Protein 1EYL (pdb70)

Sequence (179 aa):
EFDDDLVDAEGNLVENGGTYYLLPHIWAHGGGIETAKTGNEPCPLTVVRSPNEVSKGEPIRISSQFLSLFIPRGSLVALGFANPPSCAASPWWTVVDSPQGPAVKLSQQKLPEKDILVFKFEKVSHSNIHVYKLLYCQHDEEDVKCDQYIGIHRDRNGNRRLVVTEENPLELVLLKAKS

Structure (mmCIF, N/CA/C/O backbone):
data_1EYL
#
_entry.id   1EYL
#
_cell.length_a   60.760
_cell.length_b   60.760
_cell.length_c   208.440
_cell.angle_alpha   90.00
_cell.angle_beta   90.00
_cell.angle_gamma   120.00
#
_symmetry.space_group_name_H-M   'P 61 2 2'
#
loop_
_entity.id
_entity.type
_entity.pdbx_description
1 polymer 'CHYMOTRYPSIN INHIBITOR'
2 non-polymer 'SULFATE ION'
3 water water
#
loop_
_atom_site.group_PDB
_atom_site.id
_atom_site.type_symbol
_atom_site.label_atom_id
_atom_site.label_alt_id
_atom_site.label_comp_id
_atom_site.label_asym_id
_atom_site.label_entity_id
_atom_site.label_seq_id
_atom_site.pdbx_PDB_ins_code
_atom_site.Cartn_x
_atom_site.Cartn_y
_atom_site.Cartn_z
_atom_site.occupancy
_atom_site.B_iso_or_equiv
_atom_site.auth_seq_id
_atom_site.auth_comp_id
_atom_site.auth_asym_id
_atom_site.auth_atom_id
_atom_site.pdbx_PDB_model_num
ATOM 1 N N . GLU A 1 2 ? 31.256 -50.716 19.116 1.00 76.11 2 GLU A N 1
ATOM 2 C CA . GLU A 1 2 ? 30.646 -49.365 19.289 1.00 75.55 2 GLU A CA 1
ATOM 3 C C . GLU A 1 2 ? 29.143 -49.479 19.516 1.00 73.54 2 GLU A C 1
ATOM 4 O O . GLU A 1 2 ? 28.626 -50.519 19.922 1.00 76.08 2 GLU A O 1
ATOM 6 N N . PHE A 1 3 ? 28.436 -48.392 19.263 1.00 67.98 3 PHE A N 1
ATOM 7 C CA . PHE A 1 3 ? 26.975 -48.329 19.360 1.00 59.61 3 PHE A CA 1
ATOM 8 C C . PHE A 1 3 ? 26.492 -47.724 18.041 1.00 53.55 3 PHE A C 1
ATOM 9 O O . PHE A 1 3 ? 26.903 -46.610 17.710 1.00 52.06 3 PHE A O 1
ATOM 17 N N . ASP A 1 4 ? 25.683 -48.482 17.300 1.00 48.47 4 ASP A N 1
ATOM 18 C CA . ASP A 1 4 ? 25.298 -48.081 15.952 1.00 43.80 4 ASP A CA 1
ATOM 19 C C . ASP A 1 4 ? 24.604 -46.727 15.916 1.00 40.20 4 ASP A C 1
ATOM 20 O O . ASP A 1 4 ? 24.832 -45.972 14.973 1.00 35.56 4 ASP A O 1
ATOM 25 N N . ASP A 1 5 ? 23.758 -46.477 16.907 1.00 32.34 5 ASP A N 1
ATOM 26 C CA . ASP A 1 5 ? 23.021 -45.217 16.982 1.00 31.46 5 ASP A CA 1
ATOM 27 C C . ASP A 1 5 ? 22.365 -44.935 15.616 1.00 25.68 5 ASP A C 1
ATOM 28 O O . ASP A 1 5 ? 22.669 -43.926 14.988 1.00 21.89 5 ASP A O 1
ATOM 33 N N . ASP A 1 6 ? 21.456 -45.821 15.240 1.00 20.12 6 ASP A N 1
ATOM 34 C CA . ASP A 1 6 ? 20.839 -45.786 13.922 1.00 19.80 6 ASP A CA 1
ATOM 35 C C . ASP A 1 6 ? 19.985 -44.562 13.645 1.00 22.60 6 ASP A C 1
ATOM 36 O O . ASP A 1 6 ? 19.417 -43.919 14.537 1.00 19.69 6 ASP A O 1
ATOM 41 N N . LEU A 1 7 ? 19.892 -44.238 12.328 1.00 16.79 7 LEU A N 1
ATOM 42 C CA . LEU A 1 7 ? 19.037 -43.133 11.905 1.00 17.27 7 LEU A CA 1
ATOM 43 C C . LEU A 1 7 ? 17.598 -43.432 12.256 1.00 16.89 7 LEU A C 1
ATOM 44 O O . LEU A 1 7 ? 17.133 -44.570 12.138 1.00 19.61 7 LEU A O 1
ATOM 49 N N . VAL A 1 8 ? 16.861 -42.407 12.693 1.00 16.37 8 VAL A N 1
ATOM 50 C CA . VAL A 1 8 ? 15.480 -42.574 13.094 1.00 16.74 8 VAL A CA 1
ATOM 51 C C . VAL A 1 8 ? 14.547 -41.699 12.231 1.00 16.88 8 VAL A C 1
ATOM 52 O O . VAL A 1 8 ? 14.888 -40.542 11.959 1.00 19.65 8 VAL A O 1
ATOM 56 N N . ASP A 1 9 ? 13.427 -42.267 11.854 1.00 16.85 9 ASP A N 1
ATOM 57 C CA . ASP A 1 9 ? 12.527 -41.508 10.941 1.00 20.51 9 ASP A CA 1
ATOM 58 C C . ASP A 1 9 ? 11.642 -40.541 11.703 1.00 26.67 9 ASP A C 1
ATOM 59 O O . ASP A 1 9 ? 11.706 -40.474 12.935 1.00 21.36 9 ASP A O 1
ATOM 64 N N . ALA A 1 10 ? 10.817 -39.781 10.984 1.00 23.44 10 ALA A N 1
ATOM 65 C CA . ALA A 1 10 ? 9.970 -38.760 11.558 1.00 24.43 10 ALA A CA 1
ATOM 66 C C . ALA A 1 10 ? 8.954 -39.277 12.564 1.00 25.34 10 ALA A C 1
ATOM 67 O O . ALA A 1 10 ? 8.413 -38.484 13.355 1.00 28.37 10 ALA A O 1
ATOM 69 N N . GLU A 1 11 ? 8.567 -40.524 12.469 1.00 20.87 11 GLU A N 1
ATOM 70 C CA . GLU A 1 11 ? 7.617 -41.150 13.345 1.00 27.67 11 GLU A CA 1
ATOM 71 C C . GLU A 1 11 ? 8.216 -41.954 14.477 1.00 30.99 11 GLU A C 1
ATOM 72 O O . GLU A 1 11 ? 7.456 -42.653 15.167 1.00 29.40 11 GLU A O 1
ATOM 78 N N . GLY A 1 12 ? 9.517 -41.880 14.664 1.00 27.95 12 GLY A N 1
ATOM 79 C CA . GLY A 1 12 ? 10.199 -42.536 15.777 1.00 26.82 12 GLY A CA 1
ATOM 80 C C . GLY A 1 12 ? 10.677 -43.933 15.478 1.00 27.88 12 GLY A C 1
ATOM 81 O O . GLY A 1 12 ? 11.206 -44.621 16.357 1.00 24.28 12 GLY A O 1
ATOM 82 N N . ASN A 1 13 ? 10.580 -44.390 14.218 1.00 24.71 13 ASN A N 1
ATOM 83 C CA . ASN A 1 13 ? 10.978 -45.743 13.874 1.00 19.43 13 ASN A CA 1
ATOM 84 C C . ASN A 1 13 ? 12.337 -45.766 13.170 1.00 22.62 13 ASN A C 1
ATOM 85 O O . ASN A 1 13 ? 12.614 -44.821 12.441 1.00 19.66 13 ASN A O 1
ATOM 90 N N . LEU A 1 14 ? 13.171 -46.792 13.397 1.00 21.51 14 LEU A N 1
ATOM 91 C CA . LEU A 1 14 ? 14.467 -46.754 12.707 1.00 20.69 14 LEU A CA 1
ATOM 92 C C . LEU A 1 14 ? 14.266 -46.692 11.185 1.00 18.06 14 LEU A C 1
ATOM 93 O O . LEU A 1 14 ? 13.389 -47.343 10.627 1.00 19.14 14 LEU A O 1
ATOM 98 N N . VAL A 1 15 ? 15.115 -45.887 10.552 1.00 18.09 15 VAL A N 1
ATOM 99 C CA . VAL A 1 15 ? 15.149 -45.863 9.086 1.00 17.80 15 VAL A CA 1
ATOM 100 C C . VAL A 1 15 ? 15.588 -47.191 8.517 1.00 17.92 15 VAL A C 1
ATOM 101 O O . VAL A 1 15 ? 16.642 -47.734 8.883 1.00 17.27 15 VAL A O 1
ATOM 105 N N . GLU A 1 16 ? 14.837 -47.704 7.554 1.00 18.07 16 GLU A N 1
ATOM 106 C CA . GLU A 1 16 ? 15.207 -48.960 6.915 1.00 20.47 16 GLU A CA 1
ATOM 107 C C . GLU A 1 16 ? 16.236 -48.735 5.803 1.00 20.08 16 GLU A C 1
ATOM 108 O O . GLU A 1 16 ? 16.032 -47.919 4.906 1.00 19.94 16 GLU A O 1
ATOM 114 N N . ASN A 1 17 ? 17.299 -49.509 5.841 1.00 21.53 17 ASN A N 1
ATOM 115 C CA . ASN A 1 17 ? 18.351 -49.438 4.812 1.00 21.02 17 ASN A CA 1
ATOM 116 C C . ASN A 1 17 ? 17.817 -49.867 3.459 1.00 22.97 17 ASN A C 1
ATOM 117 O O . ASN A 1 17 ? 17.188 -50.916 3.308 1.00 21.64 17 ASN A O 1
ATOM 122 N N . GLY A 1 18 ? 17.904 -48.959 2.479 1.00 17.46 18 GLY A N 1
ATOM 123 C CA . GLY A 1 18 ? 17.334 -49.216 1.153 1.00 21.12 18 GLY A CA 1
ATOM 124 C C . GLY A 1 18 ? 15.862 -48.816 1.099 1.00 22.67 18 GLY A C 1
ATOM 125 O O . GLY A 1 18 ? 15.244 -48.943 0.042 1.00 25.43 18 GLY A O 1
ATOM 126 N N . GLY A 1 19 ? 15.297 -48.314 2.205 1.00 20.20 19 GLY A N 1
ATOM 127 C CA . GLY A 1 19 ? 13.893 -47.916 2.201 1.00 20.01 19 GLY A CA 1
ATOM 128 C C . GLY A 1 19 ? 13.701 -46.557 1.540 1.00 19.75 19 GLY A C 1
ATOM 129 O O . GLY A 1 19 ? 14.672 -45.802 1.379 1.00 21.90 19 GLY A O 1
ATOM 130 N N . THR A 1 20 ? 12.451 -46.196 1.255 1.00 19.96 20 THR A N 1
ATOM 131 C CA . THR A 1 20 ? 12.125 -44.911 0.642 1.00 20.75 20 THR A CA 1
ATOM 132 C C . THR A 1 20 ? 11.437 -43.930 1.565 1.00 21.79 20 THR A C 1
ATOM 133 O O . THR A 1 20 ? 10.579 -44.258 2.390 1.00 20.59 20 THR A O 1
ATOM 137 N N . TYR A 1 21 ? 12.001 -42.728 1.638 1.00 16.42 21 TYR A N 1
ATOM 138 C CA . TYR A 1 21 ? 11.574 -41.704 2.586 1.00 20.64 21 TYR A CA 1
ATOM 139 C C . TYR A 1 21 ? 11.391 -40.382 1.845 1.00 20.00 21 TYR A C 1
ATOM 140 O O . TYR A 1 21 ? 12.040 -40.133 0.839 1.00 19.19 21 TYR A O 1
ATOM 149 N N . TYR A 1 22 ? 10.543 -39.520 2.375 1.00 19.49 22 TYR A N 1
ATOM 150 C CA . TYR A 1 22 ? 10.476 -38.135 1.909 1.00 17.43 22 TYR A CA 1
ATOM 151 C C . TYR A 1 22 ? 11.436 -37.335 2.783 1.00 19.25 22 TYR A C 1
ATOM 152 O O . TYR A 1 22 ? 11.470 -37.558 4.012 1.00 18.48 22 TYR A O 1
ATOM 161 N N . LEU A 1 23 ? 12.250 -36.492 2.177 1.00 15.73 23 LEU A N 1
ATOM 162 C CA . LEU A 1 23 ? 13.218 -35.678 2.880 1.00 19.56 23 LEU A CA 1
ATOM 163 C C . LEU A 1 23 ? 12.631 -34.276 3.082 1.00 19.99 23 LEU A C 1
ATOM 164 O O . LEU A 1 23 ? 12.653 -33.426 2.208 1.00 18.59 23 LEU A O 1
ATOM 169 N N . LEU A 1 24 ? 12.000 -34.104 4.254 1.00 18.83 24 LEU A N 1
ATOM 170 C CA . LEU A 1 24 ? 11.274 -32.866 4.540 1.00 20.71 24 LEU A CA 1
ATOM 171 C C . LEU A 1 24 ? 12.039 -31.946 5.465 1.00 19.37 24 LEU A C 1
ATOM 172 O O . LEU A 1 24 ? 12.866 -32.371 6.261 1.00 18.00 24 LEU A O 1
ATOM 177 N N . PRO A 1 25 ? 11.883 -30.625 5.322 1.00 22.46 25 PRO A N 1
ATOM 178 C CA . PRO A 1 25 ? 12.507 -29.704 6.229 1.00 21.11 25 PRO A CA 1
ATOM 179 C C . PRO A 1 25 ? 12.002 -29.883 7.676 1.00 19.63 25 PRO A C 1
ATOM 180 O O . PRO A 1 25 ? 10.844 -30.233 7.910 1.00 20.51 25 PRO A O 1
ATOM 184 N N . HIS A 1 26 ? 12.905 -29.691 8.620 1.00 20.57 26 HIS A N 1
ATOM 185 C CA . HIS A 1 26 ? 12.462 -29.672 10.038 1.00 22.13 26 HIS A CA 1
ATOM 186 C C . HIS A 1 26 ? 11.400 -28.574 10.242 1.00 22.37 26 HIS A C 1
ATOM 187 O O . HIS A 1 26 ? 10.305 -28.790 10.732 1.00 22.05 26 HIS A O 1
ATOM 194 N N . ILE A 1 27 ? 11.717 -27.374 9.761 1.00 20.92 27 ILE A N 1
ATOM 195 C CA . ILE A 1 27 ? 10.788 -26.244 9.884 1.00 22.93 27 ILE A CA 1
ATOM 196 C C . ILE A 1 27 ? 9.740 -26.290 8.787 1.00 23.79 27 ILE A C 1
ATOM 197 O O . ILE A 1 27 ? 10.060 -26.181 7.612 1.00 23.06 27 ILE A O 1
ATOM 202 N N . TRP A 1 28 ? 8.476 -26.370 9.158 1.00 21.30 28 TRP A N 1
ATOM 203 C CA . TRP A 1 28 ? 7.379 -26.535 8.225 1.00 25.94 28 TRP A CA 1
ATOM 204 C C . TRP A 1 28 ? 7.353 -25.444 7.171 1.00 27.20 28 TRP A C 1
ATOM 205 O O . TRP A 1 28 ? 7.118 -25.734 5.989 1.00 28.16 28 TR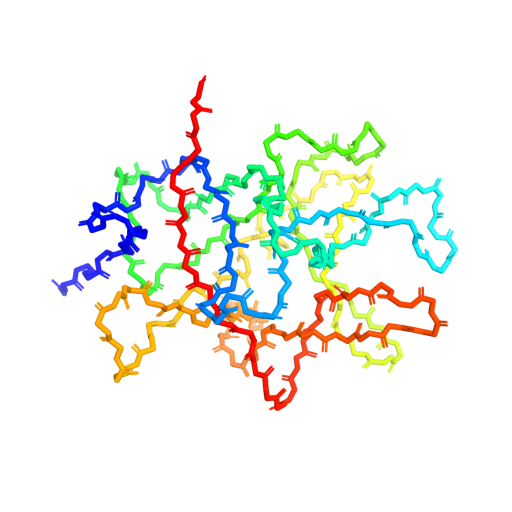P A O 1
ATOM 216 N N . ALA A 1 29 ? 7.670 -24.218 7.561 1.00 25.61 29 ALA A N 1
ATOM 217 C CA . ALA A 1 29 ? 7.591 -23.079 6.650 1.00 29.22 29 ALA A CA 1
ATOM 218 C C . ALA A 1 29 ? 8.686 -23.029 5.609 1.00 32.71 29 ALA A C 1
ATOM 219 O O . ALA A 1 29 ? 8.644 -22.164 4.722 1.00 26.75 29 ALA A O 1
ATOM 221 N N . HIS A 1 30 ? 9.712 -23.888 5.726 1.00 27.17 30 HIS A N 1
ATOM 222 C CA . HIS A 1 30 ? 10.828 -23.766 4.794 1.00 31.54 30 HIS A CA 1
ATOM 223 C C . HIS A 1 30 ? 10.711 -24.518 3.483 1.00 29.58 30 HIS A C 1
ATOM 224 O O . HIS A 1 30 ? 11.696 -24.588 2.735 1.00 41.11 30 HIS A O 1
ATOM 231 N N . GLY A 1 31 ? 9.556 -24.973 3.101 1.00 29.94 31 GLY A N 1
ATOM 232 C CA . GLY A 1 31 ? 9.348 -25.563 1.778 1.00 32.00 31 GLY A CA 1
ATOM 233 C C . GLY A 1 31 ? 8.902 -27.010 1.927 1.00 28.22 31 GLY A C 1
ATOM 234 O O . GLY A 1 31 ? 8.403 -27.382 2.995 1.00 27.11 31 GLY A O 1
ATOM 235 N N . GLY A 1 32 ? 9.063 -27.759 0.828 1.00 21.51 32 GLY A N 1
ATOM 236 C CA . GLY A 1 32 ? 8.546 -29.141 0.890 1.00 20.00 32 GLY A CA 1
ATOM 237 C C . GLY A 1 32 ? 9.719 -30.120 0.682 1.00 15.05 32 GLY A C 1
ATOM 238 O O . GLY A 1 32 ? 10.862 -29.832 1.039 1.00 18.51 32 GLY A O 1
ATOM 239 N N . GLY A 1 33 ? 9.350 -31.264 0.123 1.00 17.45 33 GLY A N 1
ATOM 240 C CA . GLY A 1 33 ? 10.312 -32.320 -0.117 1.00 18.87 33 GLY A CA 1
ATOM 241 C C . GLY A 1 33 ? 11.194 -32.057 -1.323 1.00 23.76 33 GLY A C 1
ATOM 242 O O . GLY A 1 33 ? 11.258 -30.947 -1.847 1.00 24.92 33 GLY A O 1
ATOM 243 N N . ILE A 1 34 ? 11.997 -33.072 -1.654 1.00 19.10 34 ILE A N 1
ATOM 244 C CA . ILE A 1 34 ? 13.026 -32.954 -2.686 1.00 21.41 34 ILE A CA 1
ATOM 245 C C . ILE A 1 34 ? 12.473 -33.356 -4.047 1.00 22.57 34 ILE A C 1
ATOM 246 O O . ILE A 1 34 ? 11.681 -34.289 -4.207 1.00 26.27 34 ILE A O 1
ATOM 251 N N . GLU A 1 35 ? 12.931 -32.613 -5.056 1.00 23.56 35 GLU A N 1
ATOM 252 C CA . GLU A 1 35 ? 12.436 -32.799 -6.418 1.00 24.94 35 GLU A CA 1
ATOM 253 C C . GLU A 1 35 ? 13.626 -32.611 -7.362 1.00 18.25 35 GLU A C 1
ATOM 254 O O . GLU A 1 35 ? 14.772 -32.442 -6.932 1.00 18.50 35 GLU A O 1
ATOM 260 N N . THR A 1 36 ? 13.310 -32.505 -8.642 1.00 22.43 36 THR A N 1
ATOM 261 C CA . THR A 1 36 ? 14.347 -32.188 -9.625 1.00 23.52 36 THR A CA 1
ATOM 262 C C . THR A 1 36 ? 13.907 -30.985 -10.486 1.00 29.20 36 THR A C 1
ATOM 263 O O . THR A 1 36 ? 12.725 -30.699 -10.561 1.00 27.62 36 THR A O 1
ATOM 267 N N . ALA A 1 37 ? 14.873 -30.306 -11.082 1.00 26.20 37 ALA A N 1
ATOM 268 C CA . ALA A 1 37 ? 14.556 -29.220 -12.021 1.00 29.92 37 ALA A CA 1
ATOM 269 C C . ALA A 1 37 ? 15.608 -29.212 -13.138 1.00 27.42 37 ALA A C 1
ATOM 270 O O . ALA A 1 37 ? 16.735 -29.669 -12.932 1.00 22.62 37 ALA A O 1
ATOM 272 N N . LYS A 1 38 ? 15.261 -28.663 -14.283 1.00 30.85 38 LYS A N 1
ATOM 273 C CA . LYS A 1 38 ? 16.207 -28.531 -15.396 1.00 27.69 38 LYS A CA 1
ATOM 274 C C . LYS A 1 38 ? 16.854 -27.156 -15.298 1.00 31.07 38 LYS A C 1
ATOM 275 O O . LYS A 1 38 ? 16.120 -26.163 -15.364 1.00 32.72 38 LYS A O 1
ATOM 281 N N . THR A 1 39 ? 18.146 -27.035 -15.018 1.00 26.25 39 THR A N 1
ATOM 282 C CA . THR A 1 39 ? 18.786 -25.742 -14.885 1.00 30.95 39 THR A CA 1
ATOM 283 C C . THR A 1 39 ? 19.961 -25.573 -15.849 1.00 34.80 39 THR A C 1
ATOM 284 O O . THR A 1 39 ? 20.421 -26.550 -16.453 1.00 31.79 39 THR A O 1
ATOM 288 N N . GLY A 1 40 ? 20.514 -24.362 -15.917 1.00 34.96 40 GLY A N 1
ATOM 289 C CA . GLY A 1 40 ? 21.628 -24.084 -16.819 1.00 37.42 40 GLY A CA 1
ATOM 290 C C . GLY A 1 40 ? 21.421 -24.679 -18.206 1.00 33.85 40 GLY A C 1
ATOM 291 O O . GLY A 1 40 ? 20.352 -24.590 -18.803 1.00 33.66 40 GLY A O 1
ATOM 292 N N . ASN A 1 41 ? 22.448 -25.350 -18.726 1.00 38.12 41 ASN A N 1
ATOM 293 C CA . ASN A 1 41 ? 22.410 -25.980 -20.036 1.00 38.65 41 ASN A CA 1
ATOM 294 C C . ASN A 1 41 ? 22.004 -27.447 -19.990 1.00 37.41 41 ASN A C 1
ATOM 295 O O . ASN A 1 41 ? 22.218 -28.164 -20.980 1.00 32.37 41 ASN A O 1
ATOM 300 N N . GLU A 1 42 ? 21.490 -27.901 -18.845 1.00 31.20 42 GLU A N 1
ATOM 301 C CA . GLU A 1 42 ? 21.080 -29.306 -18.763 1.00 30.66 42 GLU A CA 1
ATOM 302 C C . GLU A 1 42 ? 20.037 -29.640 -19.793 1.00 32.33 42 GLU A C 1
ATOM 303 O O . GLU A 1 42 ? 19.091 -28.872 -20.023 1.00 33.04 42 GLU A O 1
ATOM 309 N N . PRO A 1 43 ? 20.122 -30.840 -20.373 1.00 31.60 43 PRO A N 1
ATOM 310 C CA . PRO A 1 43 ? 19.198 -31.271 -21.396 1.00 33.34 43 PRO A CA 1
ATOM 311 C C . PRO A 1 43 ? 17.878 -31.715 -20.809 1.00 34.71 43 PRO A C 1
ATOM 312 O O . PRO A 1 43 ? 16.916 -31.923 -21.523 1.00 31.99 43 PRO A O 1
ATOM 316 N N . CYS A 1 44 ? 17.866 -31.975 -19.501 1.00 32.81 44 CYS A N 1
ATOM 317 C CA . CYS A 1 44 ? 16.679 -32.489 -18.826 1.00 34.46 44 CYS A CA 1
ATOM 318 C C . CYS A 1 44 ? 16.877 -32.267 -17.330 1.00 30.32 44 CYS A C 1
ATOM 319 O O . CYS A 1 44 ? 17.896 -31.695 -16.924 1.00 29.70 44 CYS A O 1
ATOM 322 N N . PRO A 1 45 ? 15.854 -32.505 -16.540 1.00 29.43 45 PRO A N 1
ATOM 323 C CA . PRO A 1 45 ? 15.910 -32.240 -15.120 1.00 27.27 45 PRO A CA 1
ATOM 324 C C . PRO A 1 45 ? 17.005 -33.035 -14.437 1.00 25.12 45 PRO A C 1
ATOM 325 O O . PRO A 1 45 ? 16.786 -34.176 -14.032 1.00 29.99 45 PRO A O 1
ATOM 329 N N . LEU A 1 46 ? 18.139 -32.386 -14.170 1.00 23.87 46 LEU A N 1
ATOM 330 C CA . LEU A 1 46 ? 19.245 -33.116 -13.528 1.00 23.80 46 LEU A CA 1
ATOM 331 C C . LEU A 1 46 ? 19.672 -32.405 -12.261 1.00 27.54 46 LEU A C 1
ATOM 332 O O . LEU A 1 46 ? 20.687 -32.753 -11.660 1.00 28.43 46 LEU A O 1
ATOM 337 N N . THR A 1 47 ? 18.958 -31.332 -11.888 1.00 23.09 47 THR A N 1
ATOM 338 C CA . THR A 1 47 ? 19.357 -30.569 -10.708 1.00 21.24 47 THR A CA 1
ATOM 339 C C . THR A 1 47 ? 18.476 -31.006 -9.527 1.00 22.98 47 THR A C 1
ATOM 340 O O . THR A 1 47 ? 17.269 -31.094 -9.724 1.00 21.20 47 THR A O 1
ATOM 344 N N . VAL A 1 48 ? 19.091 -31.297 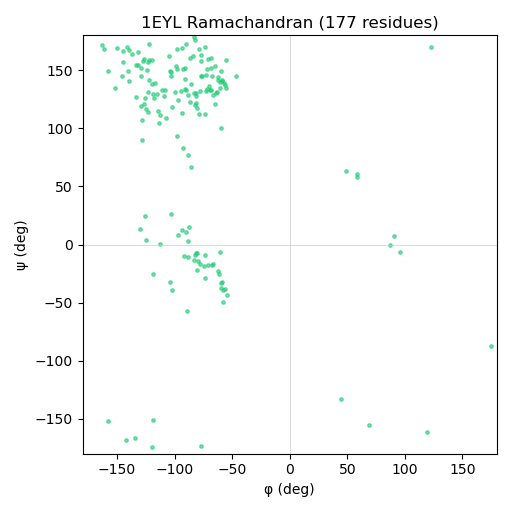-8.399 1.00 22.68 48 VAL A N 1
ATOM 345 C CA . VAL A 1 48 ? 18.284 -31.706 -7.225 1.00 21.61 48 VAL A CA 1
ATOM 346 C C . VAL A 1 48 ? 17.881 -30.459 -6.444 1.00 17.91 48 VAL A C 1
ATOM 347 O O . VAL A 1 48 ? 18.767 -29.650 -6.147 1.00 20.93 48 VAL A O 1
ATOM 351 N N . VAL A 1 49 ? 16.580 -30.344 -6.170 1.00 19.99 49 VAL A N 1
ATOM 352 C CA . VAL A 1 49 ? 16.124 -29.110 -5.499 1.00 23.97 49 VAL A CA 1
ATOM 353 C C . VAL A 1 49 ? 15.074 -29.431 -4.436 1.00 23.79 49 VAL A C 1
ATOM 354 O O . VAL A 1 49 ? 14.563 -30.544 -4.316 1.00 22.52 49 VAL A O 1
ATOM 358 N N . ARG A 1 50 ? 14.807 -28.417 -3.602 1.00 24.97 50 ARG A N 1
ATOM 359 C CA . ARG A 1 50 ? 13.702 -28.510 -2.648 1.00 24.37 50 ARG A CA 1
ATOM 360 C C . ARG A 1 50 ? 12.432 -27.884 -3.213 1.00 27.15 50 ARG A C 1
ATOM 361 O O . ARG A 1 50 ? 12.506 -26.805 -3.817 1.00 27.98 50 ARG A O 1
ATOM 369 N N . SER A 1 51 ? 11.295 -28.556 -3.140 1.00 25.21 51 SER A N 1
ATOM 370 C CA . SER A 1 51 ? 10.003 -28.038 -3.566 1.00 31.14 51 SER A CA 1
ATOM 371 C C . SER A 1 51 ? 9.642 -26.803 -2.761 1.00 31.24 51 SER A C 1
ATOM 372 O O . SER A 1 51 ? 9.891 -26.763 -1.546 1.00 31.37 51 SER A O 1
ATOM 375 N N . PRO A 1 52 ? 9.064 -25.803 -3.404 1.00 35.02 52 PRO A N 1
ATOM 376 C CA . PRO A 1 52 ? 8.599 -24.607 -2.712 1.00 35.66 52 PRO A CA 1
ATOM 377 C C . PRO A 1 52 ? 7.227 -24.803 -2.110 1.00 31.23 52 PRO A C 1
ATOM 378 O O . PRO A 1 52 ? 6.749 -23.936 -1.359 1.00 39.12 52 PRO A O 1
ATOM 382 N N . ASN A 1 53 ? 6.497 -25.849 -2.468 1.00 32.89 53 ASN A N 1
ATOM 383 C CA . ASN A 1 53 ? 5.158 -26.113 -1.935 1.00 31.37 53 ASN A CA 1
ATOM 384 C C . ASN A 1 53 ? 5.309 -26.739 -0.544 1.00 36.51 53 ASN A C 1
ATOM 385 O O . ASN A 1 53 ? 5.828 -27.850 -0.405 1.00 32.86 53 ASN A O 1
ATOM 390 N N . GLU A 1 54 ? 4.905 -26.023 0.504 1.00 32.67 54 GLU A N 1
ATOM 391 C CA . GLU A 1 54 ? 5.015 -26.494 1.881 1.00 29.96 54 GLU A CA 1
ATOM 392 C C . GLU A 1 54 ? 4.206 -27.730 2.142 1.00 27.49 54 GLU A C 1
ATOM 393 O O . GLU A 1 54 ? 4.509 -28.461 3.111 1.00 28.90 54 GLU A O 1
ATOM 399 N N . VAL A 1 55 ? 3.157 -28.014 1.349 1.00 25.52 55 VAL A N 1
ATOM 400 C CA . VAL A 1 55 ? 2.380 -29.217 1.552 1.00 27.29 55 VAL A CA 1
ATOM 401 C C . VAL A 1 55 ? 2.944 -30.414 0.774 1.00 28.86 55 VAL A C 1
ATOM 402 O O . VAL A 1 55 ? 2.546 -31.555 1.035 1.00 29.99 55 VAL A O 1
ATOM 406 N N . SER A 1 56 ? 3.883 -30.143 -0.120 1.00 30.62 56 SER A N 1
ATOM 407 C CA . SER A 1 56 ? 4.397 -31.235 -0.956 1.00 26.80 56 SER A CA 1
ATOM 408 C C . SER A 1 56 ? 5.458 -32.049 -0.192 1.00 20.74 56 SER A C 1
ATOM 409 O O . SER A 1 56 ? 6.385 -31.481 0.343 1.00 23.33 56 SER A O 1
ATOM 412 N N . LYS A 1 57 ? 5.282 -33.349 -0.218 1.00 22.79 57 LYS A N 1
ATOM 413 C CA . LYS A 1 57 ? 6.253 -34.275 0.379 1.00 23.50 57 LYS A CA 1
ATOM 414 C C . LYS A 1 57 ? 7.433 -34.497 -0.569 1.00 25.64 57 LYS A C 1
ATOM 415 O O . LYS A 1 57 ? 8.444 -35.101 -0.233 1.00 20.20 57 LYS A O 1
ATOM 421 N N . GLY A 1 58 ? 7.317 -33.959 -1.775 1.00 22.76 58 GLY A N 1
ATOM 422 C CA . GLY A 1 58 ? 8.378 -34.097 -2.783 1.00 21.28 58 GLY A CA 1
ATOM 423 C C . GLY A 1 58 ? 8.427 -35.552 -3.216 1.00 19.49 58 GLY A C 1
ATOM 424 O O . GLY A 1 58 ? 7.468 -36.311 -3.108 1.00 20.49 58 GLY A O 1
ATOM 425 N N . GLU A 1 59 ? 9.594 -36.004 -3.717 1.00 21.63 59 GLU A N 1
ATOM 426 C CA . GLU A 1 59 ? 9.730 -37.354 -4.230 1.00 20.32 59 GLU A CA 1
ATOM 427 C C . GLU A 1 59 ? 10.182 -38.322 -3.131 1.00 19.97 59 GLU A C 1
ATOM 428 O O . GLU A 1 59 ? 11.056 -37.984 -2.354 1.00 18.19 59 GLU A O 1
ATOM 434 N N . PRO A 1 60 ? 9.810 -39.591 -3.274 1.00 22.28 60 PRO A N 1
ATOM 435 C CA . PRO A 1 60 ? 10.280 -40.616 -2.355 1.00 20.72 60 PRO A CA 1
ATOM 436 C C . PRO A 1 60 ? 11.747 -40.827 -2.669 1.00 24.28 60 PRO A C 1
ATOM 437 O O . PRO A 1 60 ? 12.096 -40.856 -3.861 1.00 20.07 60 PRO A O 1
ATOM 441 N N . ILE A 1 61 ? 12.593 -40.880 -1.660 1.00 18.51 61 ILE A N 1
ATOM 442 C CA . ILE A 1 61 ? 14.036 -41.002 -1.845 1.00 16.56 61 ILE A CA 1
ATOM 443 C C . ILE A 1 61 ? 14.498 -42.300 -1.194 1.00 19.91 61 ILE A C 1
ATOM 444 O O . ILE A 1 61 ? 14.220 -42.578 -0.021 1.00 16.34 61 ILE A O 1
ATOM 449 N N . ARG A 1 62 ? 15.235 -43.089 -1.939 1.00 16.56 62 ARG A N 1
ATOM 450 C CA . ARG A 1 62 ? 15.850 -44.321 -1.411 1.00 17.32 62 ARG A CA 1
ATOM 451 C C . ARG A 1 62 ? 17.123 -43.951 -0.677 1.00 17.15 62 ARG A C 1
ATOM 452 O O . ARG A 1 62 ? 17.931 -43.128 -1.153 1.00 17.09 62 ARG A O 1
ATOM 460 N N . ILE A 1 63 ? 17.241 -44.417 0.564 1.00 15.41 63 ILE A N 1
ATOM 461 C CA . ILE A 1 63 ? 18.427 -44.121 1.376 1.00 14.97 63 ILE A CA 1
ATOM 462 C C . ILE A 1 63 ? 19.185 -45.435 1.588 1.00 16.43 63 ILE A C 1
ATOM 463 O O . ILE A 1 63 ? 18.652 -46.342 2.251 1.00 18.31 63 ILE A O 1
ATOM 468 N N . SER A 1 64 ? 20.356 -45.579 1.013 1.00 17.45 64 SER A N 1
ATOM 469 C CA . SER A 1 64 ? 21.099 -46.832 1.094 1.00 19.61 64 SER A CA 1
ATOM 470 C C . SER A 1 64 ? 22.482 -46.644 1.677 1.00 18.67 64 SER A C 1
ATOM 471 O O . SER A 1 64 ? 23.303 -45.851 1.198 1.00 19.20 64 SER A O 1
ATOM 474 N N . SER A 1 65 ? 22.804 -47.505 2.646 1.00 16.85 65 SER A N 1
ATOM 475 C CA . SER A 1 65 ? 24.123 -47.402 3.244 1.00 21.03 65 SER A CA 1
ATOM 476 C C . SER A 1 65 ? 25.099 -48.268 2.480 1.00 23.05 65 SER A C 1
ATOM 477 O O . SER A 1 65 ? 24.738 -49.055 1.608 1.00 20.00 65 SER A O 1
ATOM 480 N N . GLN A 1 66 ? 26.361 -48.154 2.828 1.00 23.42 66 GLN A N 1
ATOM 481 C CA . GLN A 1 66 ? 27.430 -48.960 2.276 1.00 30.26 66 GLN A CA 1
ATOM 482 C C . GLN A 1 66 ? 27.340 -50.408 2.787 1.00 33.09 66 GLN A C 1
ATOM 483 O O . GLN A 1 66 ? 27.902 -51.300 2.161 1.00 28.86 66 GLN A O 1
ATOM 489 N N . PHE A 1 67 ? 26.608 -50.668 3.861 1.00 26.85 67 PHE A N 1
ATOM 490 C CA . PHE A 1 67 ? 26.445 -52.000 4.436 1.00 27.72 67 PHE A CA 1
ATOM 491 C C . PHE A 1 67 ? 25.194 -52.774 4.068 1.00 29.40 67 PHE A C 1
ATOM 492 O O . PHE A 1 67 ? 24.198 -52.267 3.539 1.00 29.15 67 PHE A O 1
ATOM 500 N N . LEU A 1 68 ? 25.185 -54.071 4.403 1.00 27.15 68 LEU A N 1
ATOM 501 C CA . LEU A 1 68 ? 24.053 -54.955 4.199 1.00 31.15 68 LEU A CA 1
ATOM 502 C C . LEU A 1 68 ? 22.987 -54.868 5.292 1.00 31.10 68 LEU A C 1
ATOM 503 O O . LEU A 1 68 ? 21.925 -55.514 5.184 1.00 36.57 68 LEU A O 1
ATOM 508 N N . SER A 1 69 ? 23.244 -54.187 6.359 1.00 28.54 69 SER A N 1
ATOM 509 C CA . SER A 1 69 ? 22.413 -54.138 7.543 1.00 27.59 69 SER A CA 1
ATOM 510 C C . SER A 1 69 ? 20.989 -53.714 7.250 1.00 28.20 69 SER A C 1
ATOM 511 O O . SER A 1 69 ? 20.693 -53.039 6.263 1.00 22.51 69 SER A O 1
ATOM 516 N N . LEU A 1 70 ? 20.090 -54.087 8.193 1.00 21.67 70 LEU A N 1
ATOM 517 C CA . LEU A 1 70 ? 18.690 -53.695 7.972 1.00 21.96 70 LEU A CA 1
ATOM 518 C C . LEU A 1 70 ? 18.466 -52.210 8.212 1.00 21.39 70 LEU A C 1
ATOM 519 O O . LEU A 1 70 ? 17.515 -51.625 7.682 1.00 22.78 70 LEU A O 1
ATOM 524 N N . PHE A 1 71 ? 19.262 -51.620 9.097 1.00 19.57 71 PHE A N 1
ATOM 525 C CA . PHE A 1 71 ? 19.123 -50.218 9.477 1.00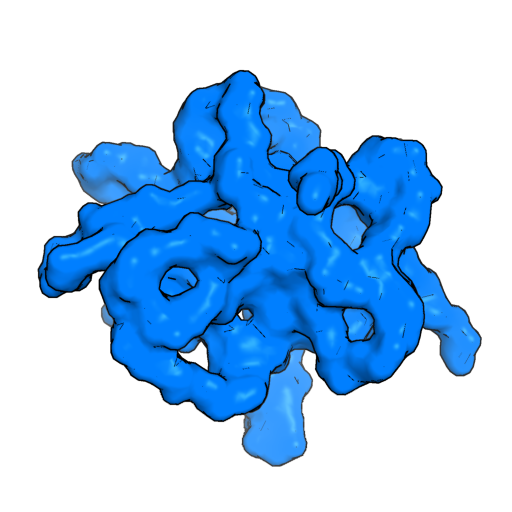 23.47 71 PHE A CA 1
ATOM 526 C C . PHE A 1 71 ? 20.396 -49.468 9.136 1.00 23.77 71 PHE A C 1
ATOM 527 O O . PHE A 1 71 ? 21.326 -50.002 8.491 1.00 21.89 71 PHE A O 1
ATOM 535 N N . ILE A 1 72 ? 20.463 -48.193 9.537 1.00 17.02 72 ILE A N 1
ATOM 536 C CA . ILE A 1 72 ? 21.636 -47.406 9.102 1.00 18.59 72 ILE A CA 1
ATOM 537 C C . ILE A 1 72 ? 22.312 -46.718 10.265 1.00 21.34 72 ILE A C 1
ATOM 538 O O . ILE A 1 72 ? 21.783 -45.728 10.788 1.00 19.64 72 ILE A O 1
ATOM 543 N N . PRO A 1 73 ? 23.477 -47.182 10.682 1.00 23.04 73 PRO A N 1
ATOM 544 C CA . PRO A 1 73 ? 24.210 -46.544 11.774 1.00 26.28 73 PRO A CA 1
ATOM 545 C C . PRO A 1 73 ? 24.447 -45.094 11.402 1.00 29.61 73 PRO A C 1
ATOM 546 O O . PRO A 1 73 ? 24.846 -44.845 10.248 1.00 22.74 73 PRO A O 1
ATOM 550 N N . ARG A 1 74 ? 24.319 -44.141 12.318 1.00 27.88 74 ARG A N 1
ATOM 551 C CA . ARG A 1 74 ? 24.364 -42.743 11.846 1.00 34.50 74 ARG A CA 1
ATOM 552 C C . ARG A 1 74 ? 25.714 -42.299 11.316 1.00 31.37 74 ARG A C 1
ATOM 553 O O . ARG A 1 74 ? 25.736 -41.258 10.636 1.00 33.10 74 ARG A O 1
ATOM 561 N N . GLY A 1 75 ? 26.806 -43.004 11.628 1.00 28.04 75 GLY A N 1
ATOM 562 C CA . GLY A 1 75 ? 28.100 -42.572 11.064 1.00 30.44 75 GLY A CA 1
ATOM 563 C C . GLY A 1 75 ? 28.346 -43.268 9.715 1.00 28.51 75 GLY A C 1
ATOM 564 O O . GLY A 1 75 ? 29.438 -43.211 9.164 1.00 31.68 75 GLY A O 1
ATOM 565 N N . SER A 1 76 ? 27.327 -43.936 9.162 1.00 22.20 76 SER A N 1
ATOM 566 C CA . SER A 1 76 ? 27.456 -44.602 7.871 1.00 21.71 76 SER A CA 1
ATOM 567 C C . SER A 1 76 ? 27.396 -43.630 6.715 1.00 17.67 76 SER A C 1
ATOM 568 O O . SER A 1 76 ? 26.632 -42.643 6.684 1.00 16.90 76 SER A O 1
ATOM 573 N N . LEU A 1 77 ? 28.153 -43.900 5.647 1.00 19.01 77 LEU A N 1
ATOM 574 C CA . LEU A 1 77 ? 28.032 -43.137 4.414 1.00 19.98 77 LEU A CA 1
ATOM 575 C C . LEU A 1 77 ? 26.756 -43.649 3.739 1.00 19.91 77 LEU A C 1
ATOM 576 O O . LEU A 1 77 ? 26.409 -44.828 3.948 1.00 18.76 77 LEU A O 1
ATOM 581 N N . VAL A 1 78 ? 26.003 -42.792 3.060 1.00 18.43 78 VAL A N 1
ATOM 582 C CA . VAL A 1 78 ? 24.803 -43.252 2.386 1.00 18.24 78 VAL A CA 1
ATOM 583 C C . VAL A 1 78 ? 24.755 -42.681 0.958 1.00 19.78 78 VAL A C 1
ATOM 584 O O . VAL A 1 78 ? 25.403 -41.671 0.707 1.00 16.47 78 VAL A O 1
ATOM 588 N N . ALA A 1 79 ? 24.057 -43.408 0.094 1.00 16.50 79 ALA A N 1
ATOM 589 C CA . ALA A 1 79 ? 23.707 -42.888 -1.232 1.00 18.97 79 ALA A CA 1
ATOM 590 C C . ALA A 1 79 ? 22.218 -42.506 -1.156 1.00 19.62 79 ALA A C 1
ATOM 591 O O . ALA A 1 79 ? 21.460 -43.130 -0.390 1.00 17.56 79 ALA A O 1
ATOM 593 N N . LEU A 1 80 ? 21.807 -41.516 -1.902 1.00 14.28 80 LEU A N 1
ATOM 594 C CA . LEU A 1 80 ? 20.422 -41.028 -1.918 1.00 16.51 80 LEU A CA 1
ATOM 595 C C . LEU A 1 80 ? 19.931 -41.036 -3.353 1.00 17.73 80 LEU A C 1
ATOM 596 O O . LEU A 1 80 ? 20.677 -40.568 -4.241 1.00 18.57 80 LEU A O 1
ATOM 601 N N . GLY A 1 81 ? 18.810 -41.675 -3.619 1.00 15.59 81 GLY A N 1
ATOM 602 C CA . GLY A 1 81 ? 18.351 -41.743 -5.029 1.00 18.15 81 GLY A CA 1
ATOM 603 C C . GLY A 1 81 ? 16.845 -41.585 -5.143 1.00 19.77 81 GLY A C 1
ATOM 604 O O . GLY A 1 81 ? 16.090 -41.923 -4.224 1.00 21.00 81 GLY A O 1
ATOM 605 N N . PHE A 1 82 ? 16.395 -41.014 -6.266 1.00 18.10 82 PHE A N 1
ATOM 606 C CA . PHE A 1 82 ? 14.948 -40.934 -6.460 1.00 16.15 82 PHE A CA 1
ATOM 607 C C . PHE A 1 82 ? 14.399 -42.328 -6.677 1.00 22.28 82 PHE A C 1
ATOM 608 O O . PHE A 1 82 ? 14.928 -43.049 -7.530 1.00 23.17 82 PHE A O 1
ATOM 616 N N . ALA A 1 83 ? 13.303 -42.698 -5.991 1.00 21.75 83 ALA A N 1
ATOM 617 C CA . ALA A 1 83 ? 12.630 -43.950 -6.302 1.00 25.43 83 ALA A CA 1
ATOM 618 C C . ALA A 1 83 ? 12.160 -43.918 -7.760 1.00 30.45 83 ALA A C 1
ATOM 619 O O . ALA A 1 83 ? 12.044 -44.944 -8.411 1.00 29.99 83 ALA A O 1
ATOM 621 N N . ASN A 1 84 ? 11.708 -42.770 -8.243 1.00 31.04 84 ASN A N 1
ATOM 622 C CA . ASN A 1 84 ? 11.33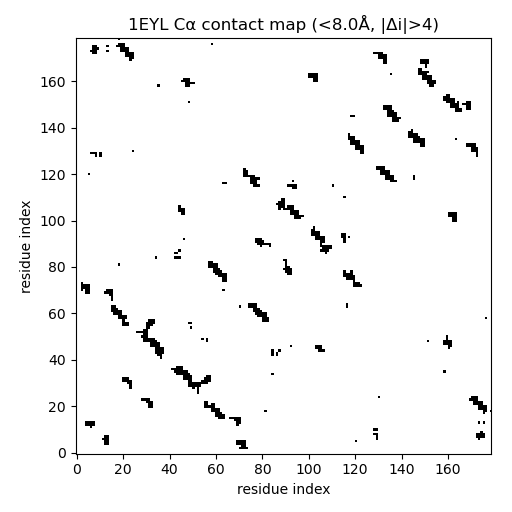1 -42.529 -9.622 1.00 33.57 84 ASN A CA 1
ATOM 623 C C . ASN A 1 84 ? 11.996 -41.300 -10.228 1.00 26.26 84 ASN A C 1
ATOM 624 O O . ASN A 1 84 ? 11.432 -40.208 -10.332 1.00 31.62 84 ASN A O 1
ATOM 629 N N . PRO A 1 85 ? 13.150 -41.584 -10.805 1.00 29.12 85 PRO A N 1
ATOM 630 C CA . PRO A 1 85 ? 13.940 -40.502 -11.396 1.00 31.28 85 PRO A CA 1
ATOM 631 C C . PRO A 1 85 ? 13.407 -40.034 -12.749 1.00 29.61 85 PRO A C 1
ATOM 632 O O . PRO A 1 85 ? 12.702 -40.798 -13.380 1.00 34.91 85 PRO A O 1
ATOM 636 N N . PRO A 1 86 ? 13.761 -38.812 -13.103 1.00 32.59 86 PRO A N 1
ATOM 637 C CA . PRO A 1 86 ? 13.501 -38.351 -14.476 1.00 36.48 86 PRO A CA 1
ATOM 638 C C . PRO A 1 86 ? 13.958 -39.440 -15.438 1.00 35.67 86 PRO A C 1
ATOM 639 O O . PRO A 1 86 ? 14.982 -40.091 -15.205 1.00 29.99 86 PRO A O 1
ATOM 643 N N . SER A 1 87 ? 13.267 -39.625 -16.565 1.00 37.05 87 SER A N 1
ATOM 644 C CA . SER A 1 87 ? 13.623 -40.655 -17.527 1.00 38.17 87 SER A CA 1
ATOM 645 C C . SER A 1 87 ? 15.032 -40.532 -18.090 1.00 37.52 87 SER A C 1
ATOM 646 O O . SER A 1 87 ? 15.705 -41.543 -18.349 1.00 36.61 87 SER A O 1
ATOM 649 N N . CYS A 1 88 ? 15.514 -39.307 -18.220 1.00 33.09 88 CYS A N 1
ATOM 650 C CA . CYS A 1 88 ? 16.837 -39.054 -18.755 1.00 39.00 88 CYS A CA 1
ATOM 651 C C . CYS A 1 88 ? 18.008 -39.357 -17.844 1.00 39.00 88 CYS A C 1
ATOM 652 O O . CYS A 1 88 ? 19.143 -39.437 -18.343 1.00 33.61 88 CYS A O 1
ATOM 655 N N . ALA A 1 89 ? 17.802 -39.468 -16.520 1.00 35.31 89 ALA A N 1
ATOM 656 C CA . ALA A 1 89 ? 18.923 -39.847 -15.657 1.00 29.65 89 ALA A CA 1
ATOM 657 C C . ALA A 1 89 ? 19.197 -41.333 -15.905 1.00 26.54 89 ALA A C 1
ATOM 658 O O . ALA A 1 89 ? 18.256 -42.132 -16.032 1.00 29.54 89 ALA A O 1
ATOM 660 N N . ALA A 1 90 ? 20.465 -41.737 -15.838 1.00 25.34 90 ALA A N 1
ATOM 661 C CA . ALA A 1 90 ? 20.739 -43.165 -16.056 1.00 27.51 90 ALA A CA 1
ATOM 662 C C . ALA A 1 90 ? 20.485 -44.018 -14.813 1.00 25.67 90 ALA A C 1
ATOM 663 O O . ALA A 1 90 ? 20.461 -45.238 -14.936 1.00 27.87 90 ALA A O 1
ATOM 665 N N . SER A 1 91 ? 20.502 -43.410 -13.643 1.00 23.01 91 SER A N 1
ATOM 666 C CA . SER A 1 91 ? 20.233 -44.119 -12.385 1.00 28.16 91 SER A CA 1
ATOM 667 C C . SER A 1 91 ? 19.594 -43.079 -11.432 1.00 24.46 91 SER A C 1
ATOM 668 O O . SER A 1 91 ? 19.686 -41.868 -11.630 1.00 26.15 91 SER A O 1
ATOM 671 N N . PRO A 1 92 ? 19.069 -43.559 -10.319 1.00 25.05 92 PRO A N 1
ATOM 672 C CA . PRO A 1 92 ? 18.375 -42.644 -9.422 1.00 23.20 92 PRO A CA 1
ATOM 673 C C . PRO A 1 92 ? 19.294 -41.837 -8.538 1.00 20.81 92 PRO A C 1
ATOM 674 O O . PRO A 1 92 ? 18.841 -40.879 -7.887 1.00 18.30 92 PRO A O 1
ATOM 678 N N . TRP A 1 93 ? 20.563 -42.204 -8.432 1.00 22.34 93 TRP A N 1
ATOM 679 C CA . TRP A 1 93 ? 21.490 -41.686 -7.455 1.00 20.99 93 TRP A CA 1
ATOM 680 C C . TRP A 1 93 ? 22.001 -40.278 -7.631 1.00 23.85 93 TRP A C 1
ATOM 681 O O . TRP A 1 93 ? 22.383 -39.845 -8.719 1.00 19.60 93 TRP A O 1
ATOM 692 N N . TRP A 1 94 ? 21.938 -39.530 -6.523 1.00 18.21 94 TRP A N 1
ATOM 693 C CA . TRP A 1 94 ? 22.471 -38.188 -6.488 1.00 17.20 94 TRP A CA 1
ATOM 694 C C . TRP A 1 94 ? 24.005 -38.274 -6.513 1.00 18.88 94 TRP A C 1
ATOM 695 O O . TRP A 1 94 ? 24.615 -39.165 -5.921 1.00 18.59 94 TRP A O 1
ATOM 706 N N . THR A 1 95 ? 24.603 -37.226 -7.077 1.00 21.20 95 THR A N 1
ATOM 707 C CA . THR A 1 95 ? 26.054 -37.103 -7.028 1.00 21.20 95 THR A CA 1
ATOM 708 C C . THR A 1 95 ? 26.396 -35.634 -6.818 1.00 22.85 95 THR A C 1
ATOM 709 O O . THR A 1 95 ? 25.481 -34.813 -6.903 1.00 22.54 95 THR A O 1
ATOM 713 N N . VAL A 1 96 ? 27.645 -35.300 -6.541 1.00 21.48 96 VAL A N 1
ATOM 714 C CA . VAL A 1 96 ? 28.028 -33.892 -6.301 1.00 24.21 96 VAL A CA 1
ATOM 715 C C . VAL A 1 96 ? 29.031 -33.489 -7.383 1.00 32.17 96 VAL A C 1
ATOM 716 O O . VAL A 1 96 ? 30.013 -34.207 -7.588 1.00 27.76 96 VAL A O 1
ATOM 720 N N . VAL A 1 97 ? 28.745 -32.398 -8.088 1.00 29.22 97 VAL A N 1
ATOM 721 C CA . VAL A 1 97 ? 29.569 -31.925 -9.197 1.00 33.32 97 VAL A CA 1
ATOM 722 C C . VAL A 1 97 ? 30.195 -30.571 -8.903 1.00 36.69 97 VAL A C 1
ATOM 723 O O . VAL A 1 97 ? 29.513 -29.629 -8.475 1.00 35.24 97 VAL A O 1
ATOM 727 N N . ASP A 1 98 ? 31.509 -30.448 -9.104 1.00 36.45 98 ASP A N 1
ATOM 728 C CA . ASP A 1 98 ? 32.151 -29.147 -8.849 1.00 37.76 98 ASP A CA 1
ATOM 729 C C . ASP A 1 98 ? 31.677 -28.123 -9.878 1.00 38.53 98 ASP A C 1
ATOM 730 O O . ASP A 1 98 ? 31.121 -28.464 -10.928 1.00 34.14 98 ASP A O 1
ATOM 735 N N . SER A 1 99 ? 31.844 -26.841 -9.532 1.00 36.35 99 SER A N 1
ATOM 736 C CA . SER A 1 99 ? 31.387 -25.773 -10.425 1.00 37.45 99 SER A CA 1
ATOM 737 C C . SER A 1 99 ? 32.103 -24.487 -10.036 1.00 38.21 99 SER A C 1
ATOM 738 O O . SER A 1 99 ? 32.683 -24.399 -8.938 1.00 33.04 99 SER A O 1
ATOM 741 N N . PRO A 1 100 ? 31.995 -23.487 -10.896 1.00 44.54 100 PRO A N 1
ATOM 742 C CA . PRO A 1 100 ? 32.601 -22.185 -10.619 1.00 50.36 100 PRO A CA 1
ATOM 743 C C . PRO A 1 100 ? 32.117 -21.660 -9.275 1.00 52.11 100 PRO A C 1
ATOM 744 O O . PRO A 1 100 ? 32.913 -21.233 -8.441 1.00 54.29 100 PRO A O 1
ATOM 748 N N . GLN A 1 101 ? 30.824 -21.797 -9.006 1.00 56.26 101 GLN A N 1
ATOM 749 C CA . GLN A 1 101 ? 30.207 -21.394 -7.760 1.00 57.94 101 GLN A CA 1
ATOM 750 C C . GLN A 1 101 ? 30.337 -22.376 -6.604 1.00 53.11 101 GLN A C 1
ATOM 751 O O . GLN A 1 101 ? 29.953 -22.013 -5.477 1.00 48.80 101 GLN A O 1
ATOM 757 N N . GLY A 1 102 ? 30.856 -23.579 -6.809 1.00 46.53 102 GLY A N 1
ATOM 758 C CA . GLY A 1 102 ? 31.012 -24.558 -5.724 1.00 37.97 102 GLY A CA 1
ATOM 759 C C . GLY A 1 102 ? 30.271 -25.854 -6.063 1.00 29.96 102 GLY A C 1
ATOM 760 O O . GLY A 1 102 ? 29.577 -25.939 -7.064 1.00 28.41 102 GLY A O 1
ATOM 761 N N . PRO A 1 103 ? 30.495 -26.891 -5.272 1.00 30.27 103 PRO A N 1
ATOM 762 C CA . PRO A 1 103 ? 29.886 -28.194 -5.507 1.00 29.37 103 PRO A CA 1
ATOM 763 C C . PRO A 1 103 ? 28.364 -28.149 -5.467 1.00 29.16 103 PRO A C 1
ATOM 764 O O . PRO A 1 103 ? 27.796 -27.522 -4.573 1.00 30.59 103 PRO A O 1
ATOM 768 N N . ALA A 1 104 ? 27.691 -28.787 -6.414 1.00 27.54 104 ALA A N 1
ATOM 769 C CA . ALA A 1 104 ? 26.241 -28.845 -6.495 1.00 29.51 104 ALA A CA 1
ATOM 770 C C . ALA A 1 104 ? 25.722 -30.295 -6.518 1.00 26.37 104 ALA A C 1
ATOM 771 O O . ALA A 1 104 ? 26.360 -31.155 -7.152 1.00 23.21 104 ALA A O 1
ATOM 773 N N . VAL A 1 105 ? 24.520 -30.520 -5.991 1.00 21.85 105 VAL A N 1
ATOM 774 C CA . VAL A 1 105 ? 23.915 -31.857 -6.012 1.00 21.75 105 VAL A CA 1
ATOM 775 C C . VAL A 1 105 ? 23.160 -32.071 -7.307 1.00 19.57 105 VAL A C 1
ATOM 776 O O . VAL A 1 105 ? 22.260 -31.313 -7.647 1.00 21.88 105 VAL A O 1
ATOM 780 N N . LYS A 1 106 ? 23.519 -33.118 -8.068 1.00 19.72 106 LYS A N 1
ATOM 781 C CA . LYS A 1 106 ? 22.941 -33.418 -9.359 1.00 20.13 106 LYS A CA 1
ATOM 782 C C . LYS A 1 106 ? 22.633 -34.899 -9.582 1.00 22.55 106 LYS A C 1
ATOM 783 O O . LYS A 1 106 ? 23.147 -35.755 -8.866 1.00 21.19 106 LYS A O 1
ATOM 789 N N . LEU A 1 107 ? 21.810 -35.174 -10.593 1.00 18.54 107 LEU A N 1
ATOM 790 C CA . LEU A 1 107 ? 21.625 -36.501 -11.137 1.00 19.78 107 LEU A CA 1
ATOM 791 C C . LEU A 1 107 ? 22.591 -36.668 -12.331 1.00 24.74 107 LEU A C 1
ATOM 792 O O . LEU A 1 107 ? 23.123 -35.645 -12.774 1.00 20.96 107 LEU A O 1
ATOM 797 N N . SER A 1 108 ? 22.766 -37.872 -12.847 1.00 25.46 108 SER A N 1
ATOM 798 C CA . SER A 1 108 ? 23.721 -38.059 -13.956 1.00 25.39 108 SER A CA 1
ATOM 799 C C . SER A 1 108 ? 23.073 -38.799 -15.107 1.00 24.32 108 SER A C 1
ATOM 800 O O . SER A 1 108 ? 22.238 -39.689 -14.947 1.00 22.65 108 SER A O 1
ATOM 803 N N . GLN A 1 109 ? 23.576 -38.538 -16.351 1.00 25.18 109 GLN A N 1
ATOM 804 C CA . GLN A 1 109 ? 23.030 -39.239 -17.498 1.00 23.82 109 GLN A CA 1
ATOM 805 C C . GLN A 1 109 ? 23.780 -40.550 -17.724 1.00 23.25 109 GLN A C 1
ATOM 806 O O . GLN A 1 109 ? 23.465 -41.243 -18.713 1.00 24.10 109 GLN A O 1
ATOM 812 N N . GLN A 1 110 ? 24.711 -40.882 -16.871 1.00 20.83 110 GLN A N 1
ATOM 813 C CA . GLN A 1 110 ? 25.426 -42.146 -16.962 1.00 24.95 110 GLN A CA 1
ATOM 814 C C . GLN A 1 110 ? 25.434 -42.802 -15.566 1.00 25.18 110 GLN A C 1
ATOM 815 O O . GLN A 1 110 ? 25.227 -42.102 -14.582 1.00 22.62 110 GLN A O 1
ATOM 821 N N . LYS A 1 111 ? 25.771 -44.072 -15.542 1.00 23.78 111 LYS A N 1
ATOM 822 C CA . LYS A 1 111 ? 25.905 -44.800 -14.275 1.00 32.00 111 LYS A CA 1
ATOM 823 C C . LYS A 1 111 ? 27.224 -44.425 -13.637 1.00 28.21 111 LYS A C 1
ATOM 824 O O . LYS A 1 111 ? 28.217 -44.347 -14.370 1.00 28.82 111 LYS A O 1
ATOM 830 N N . LEU A 1 112 ? 27.276 -44.089 -12.356 1.00 23.94 112 LEU A N 1
ATOM 831 C CA . LEU A 1 112 ? 28.539 -43.698 -11.738 1.00 29.45 112 LEU A CA 1
ATOM 832 C C . LEU A 1 112 ? 29.078 -44.809 -10.854 1.00 24.14 112 LEU A C 1
ATOM 833 O O . LEU A 1 112 ? 28.299 -45.652 -10.443 1.00 24.73 112 LEU A O 1
ATOM 838 N N . PRO A 1 113 ? 30.354 -44.768 -10.517 1.00 26.23 113 PRO A N 1
ATOM 839 C CA . PRO A 1 113 ? 30.936 -45.740 -9.602 1.00 27.91 113 PRO A CA 1
ATOM 840 C C . PRO A 1 113 ? 30.391 -45.459 -8.195 1.00 26.53 113 PRO A C 1
ATOM 841 O O . PRO A 1 113 ? 30.066 -44.299 -7.879 1.00 22.41 113 PRO A O 1
ATOM 845 N N . GLU A 1 114 ? 30.461 -46.448 -7.317 1.00 23.55 114 GLU A N 1
ATOM 846 C CA . GLU A 1 114 ? 29.934 -46.272 -5.954 1.00 24.46 114 GLU A CA 1
ATOM 847 C C . GLU A 1 114 ? 30.586 -45.144 -5.186 1.00 27.20 114 GLU A C 1
ATOM 848 O O . GLU A 1 114 ? 29.940 -44.476 -4.385 1.00 22.72 114 GLU A O 1
ATOM 854 N N . LYS A 1 115 ? 31.881 -44.913 -5.434 1.00 26.05 115 LYS A N 1
ATOM 855 C CA . LYS A 1 115 ? 32.597 -43.857 -4.742 1.00 31.21 115 LYS A CA 1
ATOM 856 C C . LYS A 1 115 ? 32.102 -42.460 -5.111 1.00 29.75 115 LYS A C 1
ATOM 857 O O . LYS A 1 115 ? 32.378 -41.513 -4.366 1.00 32.37 115 LYS A O 1
ATOM 863 N N . ASP A 1 116 ? 31.371 -42.271 -6.192 1.00 25.37 116 ASP A N 1
ATOM 864 C CA . ASP A 1 116 ? 30.796 -40.995 -6.539 1.00 25.54 116 ASP A CA 1
ATOM 865 C C . ASP A 1 116 ? 29.376 -40.818 -5.998 1.00 26.92 116 ASP A C 1
ATOM 866 O O . ASP A 1 116 ? 28.862 -39.704 -6.155 1.00 24.68 116 ASP A O 1
ATOM 871 N N . ILE A 1 117 ? 28.731 -41.859 -5.456 1.00 21.37 117 ILE A N 1
ATOM 872 C CA . ILE A 1 117 ? 27.362 -41.703 -4.977 1.00 20.35 117 ILE A CA 1
ATOM 873 C C . ILE A 1 117 ? 27.251 -41.982 -3.482 1.00 20.50 117 ILE A C 1
ATOM 874 O O . ILE A 1 117 ? 26.365 -41.464 -2.804 1.00 20.40 117 ILE A O 1
ATOM 879 N N . LEU A 1 118 ? 28.168 -42.777 -2.949 1.00 17.35 118 LEU A N 1
ATOM 880 C CA . LEU A 1 118 ? 28.187 -43.076 -1.501 1.00 22.73 118 LEU A CA 1
ATOM 881 C C . LEU A 1 118 ? 28.970 -41.936 -0.849 1.00 24.54 118 LEU A C 1
ATOM 882 O O . LEU A 1 118 ? 30.107 -42.078 -0.371 1.00 22.40 118 LEU A O 1
ATOM 887 N N . VAL A 1 119 ? 28.417 -40.718 -0.879 1.00 19.67 119 VAL A N 1
ATOM 888 C CA . VAL A 1 119 ? 29.139 -39.530 -0.504 1.00 21.59 119 VAL A CA 1
ATOM 889 C C . VAL A 1 119 ? 28.395 -38.640 0.488 1.00 24.25 119 VAL A C 1
ATOM 890 O O . VAL A 1 119 ? 28.794 -37.497 0.675 1.00 23.24 119 VAL A O 1
ATOM 894 N N . PHE A 1 120 ? 27.339 -39.164 1.085 1.00 20.15 120 PHE A N 1
ATOM 895 C CA . PHE A 1 120 ? 26.535 -38.395 2.012 1.00 19.58 120 PHE A CA 1
ATOM 896 C C . PHE A 1 120 ? 26.548 -39.058 3.385 1.00 21.38 120 PHE A C 1
ATOM 897 O O . PHE A 1 120 ? 26.800 -40.256 3.560 1.00 20.38 120 PHE A O 1
ATOM 905 N N . LYS A 1 121 ? 26.233 -38.216 4.371 1.00 22.21 121 LYS A N 1
ATOM 906 C CA . LYS A 1 121 ? 26.095 -38.705 5.736 1.00 22.06 121 LYS A CA 1
ATOM 907 C C . LYS A 1 121 ? 25.111 -37.808 6.475 1.00 23.17 121 LYS A C 1
ATOM 908 O O . LYS A 1 121 ? 25.165 -36.585 6.314 1.00 22.63 121 LYS A O 1
ATOM 914 N N . PHE A 1 122 ? 24.198 -38.413 7.213 1.00 17.84 122 PHE A N 1
ATOM 915 C CA . PHE A 1 122 ? 23.262 -37.654 8.037 1.00 23.46 122 PHE A CA 1
ATOM 916 C C . PHE A 1 122 ? 23.921 -37.361 9.387 1.00 25.95 122 PHE A C 1
ATOM 917 O O . PHE A 1 122 ? 24.643 -38.206 9.929 1.00 30.59 122 PHE A O 1
ATOM 925 N N . GLU A 1 123 ? 23.753 -36.150 9.904 1.00 24.06 123 GLU A N 1
ATOM 926 C CA . GLU A 1 123 ? 24.376 -35.761 11.162 1.00 22.44 123 GLU A CA 1
ATOM 927 C C . GLU A 1 123 ? 23.265 -35.276 12.099 1.00 25.75 123 GLU A C 1
ATOM 928 O O . GLU A 1 123 ? 22.535 -34.324 11.810 1.00 24.12 123 GLU A O 1
ATOM 934 N N . LYS A 1 124 ? 23.095 -35.996 13.188 1.00 26.60 124 LYS A N 1
ATOM 935 C CA . LYS A 1 124 ? 22.032 -35.705 14.155 1.00 33.47 124 LYS A CA 1
ATOM 936 C C . LYS A 1 124 ? 22.103 -34.275 14.675 1.00 31.74 124 LYS A C 1
ATOM 937 O O . LYS A 1 124 ? 23.178 -33.774 14.981 1.00 26.76 124 LYS A O 1
ATOM 943 N N . VAL A 1 125 ? 20.934 -33.622 14.777 1.00 27.98 125 VAL A N 1
ATOM 944 C CA . VAL A 1 125 ? 20.933 -32.253 15.310 1.00 31.93 125 VAL A CA 1
ATOM 945 C C . VAL A 1 125 ? 20.573 -32.336 16.799 1.00 33.27 125 VAL A C 1
ATOM 946 O O . VAL A 1 125 ? 19.599 -32.991 17.159 1.00 29.43 125 VAL A O 1
ATOM 950 N N . SER A 1 126 ? 21.429 -31.791 17.641 1.00 37.11 126 SER A N 1
ATOM 951 C CA . SER A 1 126 ? 21.121 -31.784 19.077 1.00 44.07 126 SER A CA 1
ATOM 952 C C . SER A 1 126 ? 20.031 -30.735 19.287 1.00 43.55 126 SER A C 1
ATOM 953 O O . SER A 1 126 ? 19.735 -29.967 18.363 1.00 44.81 126 SER A O 1
ATOM 956 N N . HIS A 1 127 ? 19.446 -30.691 20.465 1.00 43.09 127 HIS A N 1
ATOM 957 C CA . HIS A 1 127 ? 18.399 -29.714 20.730 1.00 44.53 127 HIS A CA 1
ATOM 958 C C . HIS A 1 127 ? 17.237 -29.874 19.756 1.00 39.39 127 HIS A C 1
ATOM 959 O O . HIS A 1 127 ? 16.728 -28.928 19.154 1.00 37.75 127 HIS A O 1
ATOM 966 N N . SER A 1 128 ? 16.649 -31.065 19.810 1.00 35.69 128 SER A N 1
ATOM 967 C CA . SER A 1 128 ? 15.433 -31.295 19.034 1.00 30.67 128 SER A CA 1
ATOM 968 C C . SER A 1 128 ? 14.696 -32.454 19.666 1.00 21.15 128 SER A C 1
ATOM 969 O O . SER A 1 128 ? 15.387 -33.310 20.234 1.00 27.40 128 SER A O 1
ATOM 972 N N . ASN A 1 129 ? 13.376 -32.452 19.572 1.00 22.09 129 ASN A N 1
ATOM 973 C CA . ASN A 1 129 ? 12.612 -33.601 20.096 1.00 22.98 129 ASN A CA 1
ATOM 974 C C . ASN A 1 129 ? 12.497 -34.620 18.934 1.00 24.41 129 ASN A C 1
ATOM 975 O O . ASN A 1 129 ? 12.803 -35.787 19.095 1.00 25.93 129 ASN A O 1
ATOM 980 N N . ILE A 1 130 ? 11.941 -34.182 17.825 1.00 25.25 130 ILE A N 1
ATOM 981 C CA . ILE A 1 130 ? 11.871 -35.110 16.656 1.00 27.89 130 ILE A CA 1
ATOM 982 C C . ILE A 1 130 ? 13.295 -35.326 16.163 1.00 29.36 130 ILE A C 1
ATOM 983 O O . ILE A 1 130 ? 14.141 -34.422 16.316 1.00 24.08 130 ILE A O 1
ATOM 988 N N . HIS A 1 131 ? 13.617 -36.475 15.555 1.00 25.27 131 HIS A N 1
ATOM 989 C CA . HIS A 1 131 ? 14.956 -36.698 15.045 1.00 25.81 131 HIS A CA 1
ATOM 990 C C . HIS A 1 131 ? 15.203 -35.886 13.763 1.00 21.83 131 HIS A C 1
ATOM 991 O O . HIS A 1 131 ? 14.480 -36.103 12.811 1.00 23.73 131 HIS A O 1
ATOM 998 N N . VAL A 1 132 ? 16.084 -34.914 13.873 1.00 23.73 132 VAL A N 1
ATOM 999 C CA . VAL A 1 132 ? 16.388 -33.994 12.785 1.00 23.40 132 VAL A CA 1
ATOM 1000 C C . VAL A 1 132 ? 17.841 -34.183 12.395 1.00 27.43 132 VAL A C 1
ATOM 1001 O O . VAL A 1 132 ? 18.703 -34.368 13.269 1.00 22.78 132 VAL A O 1
ATOM 1005 N N . TYR A 1 133 ? 18.102 -34.173 11.076 1.00 19.57 133 TYR A N 1
ATOM 1006 C CA . TYR A 1 133 ? 19.480 -34.381 10.665 1.00 19.99 133 TYR A CA 1
ATOM 1007 C C . TYR A 1 133 ? 19.953 -33.306 9.698 1.00 22.45 133 TYR A C 1
ATOM 1008 O O . TYR A 1 133 ? 19.178 -32.840 8.843 1.00 22.54 133 TYR A O 1
ATOM 1017 N N . LYS A 1 134 ? 21.226 -32.983 9.837 1.00 17.58 134 LYS A N 1
ATOM 1018 C CA . LYS A 1 134 ? 21.871 -32.195 8.796 1.00 17.82 134 LYS A CA 1
ATOM 1019 C C . LYS A 1 134 ? 22.386 -33.188 7.744 1.00 22.55 134 LYS A C 1
ATOM 1020 O O . LYS A 1 134 ? 22.530 -34.382 8.049 1.00 19.96 134 LYS A O 1
ATOM 1026 N N . LEU A 1 135 ? 22.652 -32.701 6.540 1.00 24.58 135 LEU A N 1
ATOM 1027 C CA . LEU A 1 135 ? 23.174 -33.574 5.481 1.00 24.15 135 LEU A CA 1
ATOM 1028 C C . LEU A 1 135 ? 24.592 -33.145 5.104 1.00 24.15 135 LEU A C 1
ATOM 1029 O O . LEU A 1 135 ? 24.800 -32.040 4.612 1.00 25.10 135 LEU A O 1
ATOM 1034 N N . LEU A 1 136 ? 25.571 -34.002 5.367 1.00 25.71 136 LEU A N 1
ATOM 1035 C CA . LEU A 1 136 ? 26.961 -33.727 5.018 1.00 27.88 136 LEU A CA 1
ATOM 1036 C C . LEU A 1 136 ? 27.317 -34.288 3.637 1.00 28.38 136 LEU A C 1
ATOM 1037 O O . LEU A 1 136 ? 26.836 -35.376 3.312 1.00 24.23 136 LEU A O 1
ATOM 1042 N N . TYR A 1 137 ? 28.270 -33.629 2.980 1.00 26.21 137 TYR A N 1
ATOM 1043 C CA . TYR A 1 137 ? 28.874 -34.147 1.757 1.00 22.93 137 TYR A CA 1
ATOM 1044 C C . TYR A 1 137 ? 30.301 -34.596 2.093 1.00 27.82 137 TYR A C 1
ATOM 1045 O O . TYR A 1 137 ? 31.033 -33.909 2.805 1.00 27.00 137 TYR A O 1
ATOM 1054 N N . CYS A 1 138 ? 30.699 -35.786 1.662 1.00 26.00 138 CYS A N 1
ATOM 1055 C CA . CYS A 1 138 ? 31.984 -36.361 2.005 1.00 30.31 138 CYS A CA 1
ATOM 1056 C C . CYS A 1 138 ? 32.915 -36.493 0.810 1.00 33.61 138 CYS A C 1
ATOM 1057 O O . CYS A 1 138 ? 32.696 -37.291 -0.107 1.00 31.00 138 CYS A O 1
ATOM 1060 N N . GLN A 1 139 ? 33.900 -35.583 0.765 1.00 31.36 139 GLN A N 1
ATOM 1061 C CA . GLN A 1 139 ? 34.872 -35.544 -0.321 1.00 36.58 139 GLN A CA 1
ATOM 1062 C C . GLN A 1 139 ? 36.020 -36.519 -0.079 1.00 37.70 139 GLN A C 1
ATOM 1063 O O . GLN A 1 139 ? 36.236 -36.959 1.047 1.00 33.05 139 GLN A O 1
ATOM 1069 N N . HIS A 1 140 ? 36.763 -36.845 -1.130 1.00 50.84 140 HIS A N 1
ATOM 1070 C CA . HIS A 1 140 ? 37.908 -37.754 -0.960 1.00 61.22 140 HIS A CA 1
ATOM 1071 C C . HIS A 1 140 ? 38.983 -37.061 -0.124 1.00 63.70 140 HIS A C 1
ATOM 1072 O O . HIS A 1 140 ? 39.118 -35.843 -0.230 1.00 60.97 140 HIS A O 1
ATOM 1079 N N . ASP A 1 141 ? 39.692 -37.816 0.700 1.00 69.86 141 ASP A N 1
ATOM 1080 C CA . ASP A 1 141 ? 40.782 -37.256 1.507 1.00 76.01 141 ASP A CA 1
ATOM 1081 C C . ASP A 1 141 ? 42.111 -37.663 0.859 1.00 78.56 141 ASP A C 1
ATOM 1082 O O . ASP A 1 141 ? 43.108 -36.957 0.824 1.00 79.55 141 ASP A O 1
ATOM 1087 N N . GLU A 1 142 ? 42.034 -38.852 0.272 1.00 80.75 142 GLU A N 1
ATOM 1088 C CA . GLU A 1 142 ? 43.140 -39.432 -0.479 1.00 83.71 142 GLU A CA 1
ATOM 1089 C C . GLU A 1 142 ? 42.707 -40.841 -0.888 1.00 83.60 142 GLU A C 1
ATOM 1090 O O . GLU A 1 142 ? 41.944 -41.056 -1.821 1.00 82.49 142 GLU A O 1
ATOM 1096 N N . GLU A 1 143 ? 42.967 -41.764 0.028 1.00 85.35 143 GLU A N 1
ATOM 1097 C CA . GLU A 1 143 ? 42.552 -43.151 -0.098 1.00 87.17 143 GLU A CA 1
ATOM 1098 C C . GLU A 1 143 ? 41.337 -43.396 0.795 1.00 84.36 143 GLU A C 1
ATOM 1099 O O . GLU A 1 143 ? 41.114 -44.502 1.278 1.00 83.96 143 GLU A O 1
ATOM 1105 N N . ASP A 1 144 ? 40.580 -42.328 1.043 1.00 79.64 144 ASP A N 1
ATOM 1106 C CA . ASP A 1 144 ? 39.404 -42.399 1.895 1.00 75.48 144 ASP A CA 1
ATOM 1107 C C . ASP A 1 144 ? 38.433 -41.257 1.613 1.00 68.89 144 ASP A C 1
ATOM 1108 O O . ASP A 1 144 ? 38.364 -40.737 0.495 1.00 66.65 144 ASP A O 1
ATOM 1113 N N . VAL A 1 145 ? 37.663 -40.869 2.624 1.00 59.46 145 VAL A N 1
ATOM 1114 C CA . VAL A 1 145 ? 36.663 -39.813 2.467 1.00 50.07 145 VAL A CA 1
ATOM 1115 C C . VAL A 1 145 ? 36.552 -39.002 3.741 1.00 45.93 145 VAL A C 1
ATOM 1116 O O . VAL A 1 145 ? 36.639 -39.559 4.843 1.00 43.01 145 VAL A O 1
ATOM 1120 N N . LYS A 1 146 ? 36.304 -37.706 3.599 1.00 40.90 146 LYS A N 1
ATOM 1121 C CA . LYS A 1 146 ? 36.124 -36.849 4.777 1.00 38.74 146 LYS A CA 1
ATOM 1122 C C . LYS A 1 146 ? 34.822 -36.060 4.712 1.00 33.17 146 LYS A C 1
ATOM 1123 O O . LYS A 1 146 ? 34.585 -35.261 3.813 1.00 25.20 146 LYS A O 1
ATOM 1129 N N . CYS A 1 147 ? 33.950 -36.247 5.691 1.00 32.86 147 CYS A N 1
ATOM 1130 C CA . CYS A 1 147 ? 32.647 -35.577 5.732 1.00 35.14 147 CYS A CA 1
ATOM 1131 C C . CYS A 1 147 ? 32.723 -34.230 6.421 1.00 36.49 147 CYS A C 1
ATOM 1132 O O . CYS A 1 147 ? 32.298 -34.087 7.573 1.00 39.48 147 CYS A O 1
ATOM 1135 N N . ASP A 1 148 ? 33.241 -33.205 5.749 1.00 37.22 148 ASP A N 1
ATOM 1136 C CA . ASP A 1 148 ? 33.474 -31.922 6.395 1.00 40.17 148 ASP A CA 1
ATOM 1137 C C . ASP A 1 148 ? 32.825 -30.764 5.684 1.00 41.37 148 ASP A C 1
ATOM 1138 O O . ASP A 1 148 ? 33.375 -29.655 5.686 1.00 40.51 148 ASP A O 1
ATOM 1143 N N . GLN A 1 149 ? 31.759 -30.988 4.909 1.00 35.98 149 GLN A N 1
ATOM 1144 C CA . GLN A 1 149 ? 31.031 -29.928 4.229 1.00 29.52 149 GLN A CA 1
ATOM 1145 C C . GLN A 1 149 ? 29.528 -30.253 4.332 1.00 34.91 149 GLN A C 1
ATOM 1146 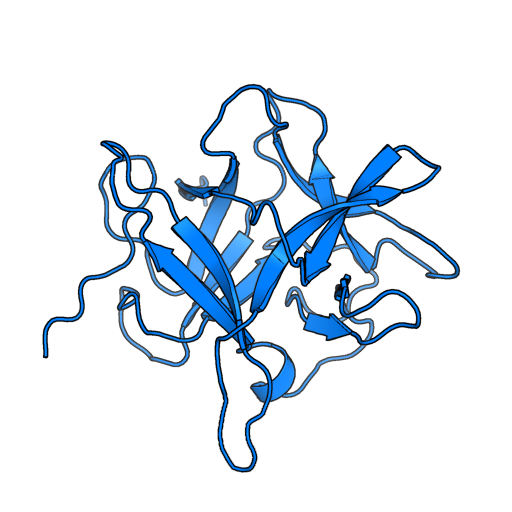O O . GLN A 1 149 ? 29.189 -31.430 4.228 1.00 33.03 149 GLN A O 1
ATOM 1152 N N . TYR A 1 150 ? 28.680 -29.270 4.547 1.00 31.42 150 TYR A N 1
ATOM 1153 C CA . TYR A 1 150 ? 27.243 -29.494 4.658 1.00 32.10 150 TYR A CA 1
ATOM 1154 C C . TYR A 1 150 ? 26.542 -29.175 3.346 1.00 30.43 150 TYR A C 1
ATOM 1155 O O . TYR A 1 150 ? 26.951 -28.282 2.595 1.00 37.76 150 TYR A O 1
ATOM 1164 N N . ILE A 1 151 ? 25.399 -29.807 3.095 1.00 28.64 151 ILE A N 1
ATOM 1165 C CA . ILE A 1 151 ? 24.516 -29.460 1.999 1.00 22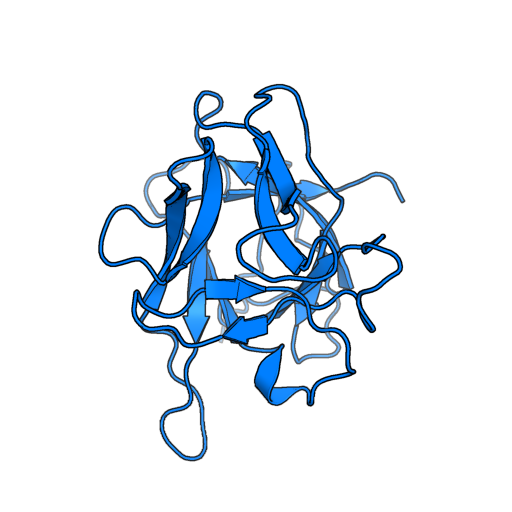.74 151 ILE A CA 1
ATOM 1166 C C . ILE A 1 151 ? 23.507 -28.410 2.482 1.00 26.61 151 ILE A C 1
ATOM 1167 O O . ILE A 1 151 ? 22.941 -28.541 3.567 1.00 26.75 151 ILE A O 1
ATOM 1172 N N . GLY A 1 152 ? 23.300 -27.352 1.742 1.00 24.55 152 GLY A N 1
ATOM 1173 C CA . GLY A 1 152 ? 22.317 -26.310 2.052 1.00 28.05 152 GLY A CA 1
ATOM 1174 C C . GLY A 1 152 ? 21.546 -25.980 0.769 1.00 28.75 152 GLY A C 1
ATOM 1175 O O . GLY A 1 152 ? 21.582 -26.689 -0.234 1.00 25.40 152 GLY A O 1
ATOM 1176 N N . ILE A 1 153 ? 20.815 -24.872 0.784 1.00 29.12 153 ILE A N 1
ATOM 1177 C CA . ILE A 1 153 ? 20.004 -24.398 -0.313 1.00 29.00 153 ILE A CA 1
ATOM 1178 C C . ILE A 1 153 ? 20.552 -23.122 -0.964 1.00 34.43 153 ILE A C 1
ATOM 1179 O O . ILE A 1 153 ? 21.009 -22.203 -0.285 1.00 36.34 153 ILE A O 1
ATOM 1184 N N . HIS A 1 154 ? 20.610 -23.107 -2.292 1.00 33.17 154 HIS A N 1
ATOM 1185 C CA . HIS A 1 154 ? 20.871 -21.853 -3.004 1.00 39.03 154 HIS A CA 1
ATOM 1186 C C . HIS A 1 154 ? 19.742 -21.557 -3.987 1.00 39.53 154 HIS A C 1
ATOM 1187 O O . HIS A 1 154 ? 19.554 -22.312 -4.943 1.00 38.66 154 HIS A O 1
ATOM 1194 N N . ARG A 1 155 ? 18.994 -20.490 -3.733 1.00 39.67 155 ARG A N 1
ATOM 1195 C CA . ARG A 1 155 ? 17.874 -20.120 -4.611 1.00 45.20 155 ARG A CA 1
ATOM 1196 C C . ARG A 1 155 ? 18.440 -19.378 -5.814 1.00 44.99 155 ARG A C 1
ATOM 1197 O O . ARG A 1 155 ? 19.169 -18.412 -5.585 1.00 45.34 155 ARG A O 1
ATOM 1205 N N . ASP A 1 156 ? 18.283 -19.905 -7.017 1.00 43.36 156 ASP A N 1
ATOM 1206 C CA . ASP A 1 156 ? 18.860 -19.267 -8.206 1.00 43.93 156 ASP A CA 1
ATOM 1207 C C . ASP A 1 156 ? 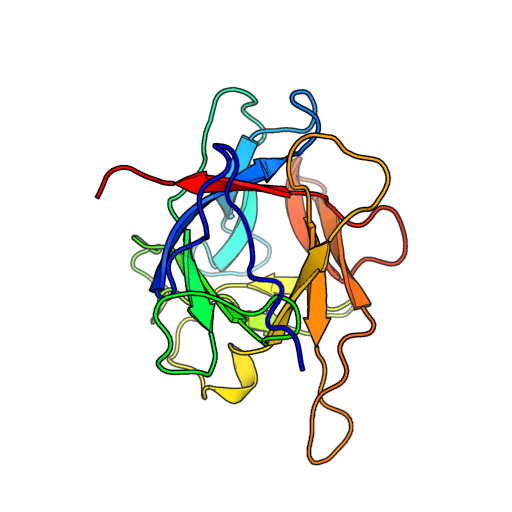17.958 -18.140 -8.701 1.00 45.63 156 ASP A C 1
ATOM 1208 O O . ASP A 1 156 ? 16.823 -17.949 -8.254 1.00 44.28 156 ASP A O 1
ATOM 1213 N N . ARG A 1 157 ? 18.426 -17.442 -9.732 1.00 49.20 157 ARG A N 1
ATOM 1214 C CA . ARG A 1 157 ? 17.742 -16.306 -10.339 1.00 52.85 157 ARG A CA 1
ATOM 1215 C C . ARG A 1 157 ? 16.380 -16.673 -10.895 1.00 51.99 157 ARG A C 1
ATOM 1216 O O . ARG A 1 157 ? 15.640 -15.810 -11.375 1.00 54.12 157 ARG A O 1
ATOM 1224 N N . ASN A 1 158 ? 16.020 -17.950 -10.896 1.00 47.17 158 ASN A N 1
ATOM 1225 C CA . ASN A 1 158 ? 14.732 -18.430 -11.359 1.00 43.67 158 ASN A CA 1
ATOM 1226 C C . ASN A 1 158 ? 13.863 -19.001 -10.232 1.00 40.17 158 ASN A C 1
ATOM 1227 O O . ASN A 1 158 ? 12.770 -19.497 -10.478 1.00 37.63 158 ASN A O 1
ATOM 1232 N N . GLY A 1 159 ? 14.371 -18.987 -9.011 1.00 34.69 159 GLY A N 1
ATOM 1233 C CA . GLY A 1 159 ? 13.595 -19.427 -7.851 1.00 36.96 159 GLY A CA 1
ATOM 1234 C C . GLY A 1 159 ? 13.857 -20.885 -7.465 1.00 38.99 159 GLY A C 1
ATOM 1235 O O . GLY A 1 159 ? 13.396 -21.323 -6.404 1.00 38.44 159 GLY A O 1
ATOM 1236 N N . ASN A 1 160 ? 14.624 -21.615 -8.272 1.00 35.57 160 ASN A N 1
ATOM 1237 C CA . ASN A 1 160 ? 14.893 -23.012 -7.914 1.00 34.42 160 ASN A CA 1
ATOM 1238 C C . ASN A 1 160 ? 15.666 -23.030 -6.605 1.00 30.57 160 ASN A C 1
ATOM 1239 O O . ASN A 1 160 ? 16.726 -22.418 -6.494 1.00 29.43 160 ASN A O 1
ATOM 1244 N N . ARG A 1 161 ? 15.202 -23.860 -5.667 1.00 31.11 161 ARG A N 1
ATOM 1245 C CA . ARG A 1 161 ? 15.968 -23.999 -4.415 1.00 28.66 161 ARG A CA 1
ATOM 1246 C C . ARG A 1 161 ? 16.929 -25.186 -4.566 1.00 28.75 161 ARG A C 1
ATOM 1247 O O . ARG A 1 161 ? 16.590 -26.311 -4.198 1.00 28.22 161 ARG A O 1
ATOM 1255 N N . ARG A 1 162 ? 18.064 -24.958 -5.167 1.00 29.00 162 ARG A N 1
ATOM 1256 C CA . ARG A 1 162 ? 19.084 -25.944 -5.430 1.00 27.54 162 ARG A CA 1
ATOM 1257 C C . ARG A 1 162 ? 19.824 -26.455 -4.206 1.00 29.90 162 ARG A C 1
ATOM 1258 O O . ARG A 1 162 ? 20.269 -25.667 -3.375 1.00 27.34 162 ARG A O 1
ATOM 1266 N N . LEU A 1 163 ? 20.030 -27.779 -4.139 1.00 25.97 163 LEU A N 1
ATOM 1267 C CA . LEU A 1 163 ? 20.863 -28.360 -3.093 1.00 23.42 163 LEU A CA 1
ATOM 1268 C C . LEU A 1 163 ? 22.322 -28.222 -3.505 1.00 22.64 163 LEU A C 1
ATOM 1269 O O . LEU A 1 163 ? 22.637 -28.629 -4.626 1.00 26.13 163 LEU A O 1
ATOM 1274 N N . VAL A 1 164 ? 23.141 -27.572 -2.702 1.00 25.00 164 VAL A N 1
ATOM 1275 C CA . VAL A 1 164 ? 24.542 -27.350 -3.007 1.00 25.31 164 VAL A CA 1
ATOM 1276 C C . VAL A 1 164 ? 25.366 -27.414 -1.733 1.00 26.09 164 VAL A C 1
ATOM 1277 O O . VAL A 1 164 ? 24.844 -27.270 -0.604 1.00 26.65 164 VAL A O 1
ATOM 1281 N N . VAL A 1 165 ? 26.697 -27.513 -1.856 1.00 26.29 165 VAL A N 1
ATOM 1282 C CA . VAL A 1 165 ? 27.545 -27.476 -0.669 1.00 31.86 165 VAL A CA 1
ATOM 1283 C C . VAL A 1 165 ? 27.474 -26.048 -0.116 1.00 31.62 165 VAL A C 1
ATOM 1284 O O . VAL A 1 165 ? 27.460 -25.111 -0.923 1.00 32.32 165 VAL A O 1
ATOM 1288 N N . THR A 1 166 ? 27.272 -25.933 1.172 1.00 34.85 166 THR A N 1
ATOM 1289 C CA . THR A 1 166 ? 27.023 -24.626 1.778 1.00 40.19 166 THR A CA 1
ATOM 1290 C C . THR A 1 166 ? 28.074 -24.361 2.847 1.00 44.03 166 THR A C 1
ATOM 1291 O O . THR A 1 166 ? 28.708 -25.262 3.395 1.00 46.46 166 THR A O 1
ATOM 1295 N N . GLU A 1 167 ? 28.235 -23.080 3.141 1.00 46.78 167 GLU A N 1
ATOM 1296 C CA . GLU A 1 167 ? 29.208 -22.685 4.162 1.00 51.07 167 GLU A CA 1
ATOM 1297 C C . GLU A 1 167 ? 28.436 -22.378 5.436 1.00 53.89 167 GLU A C 1
ATOM 1298 O O . GLU A 1 167 ? 28.853 -22.712 6.534 1.00 57.02 167 GLU A O 1
ATOM 1304 N N . GLU A 1 168 ? 27.283 -21.735 5.255 1.00 55.42 168 GLU A N 1
ATOM 1305 C CA . GLU A 1 168 ? 26.410 -21.368 6.353 1.00 58.70 168 GLU A CA 1
ATOM 1306 C C . GLU A 1 168 ? 24.999 -21.897 6.091 1.00 56.35 168 GLU A C 1
ATOM 1307 O O . GLU A 1 168 ? 24.575 -22.082 4.952 1.00 53.97 168 GLU A O 1
ATOM 1313 N N . ASN A 1 169 ? 24.209 -22.022 7.160 1.00 53.88 169 ASN A N 1
ATOM 1314 C CA . ASN A 1 169 ? 22.813 -22.424 7.013 1.00 52.81 169 ASN A CA 1
ATOM 1315 C C . ASN A 1 169 ? 22.656 -23.778 6.326 1.00 48.41 169 ASN A C 1
ATOM 1316 O O . ASN A 1 169 ? 22.032 -23.924 5.266 1.00 45.38 169 ASN A O 1
ATOM 1321 N N . PRO A 1 170 ? 23.256 -24.819 6.889 1.00 44.07 170 PRO A N 1
ATOM 1322 C CA . PRO A 1 170 ? 23.047 -26.164 6.353 1.00 38.02 170 PRO A CA 1
ATOM 1323 C C . PRO A 1 170 ? 21.562 -26.469 6.424 1.00 34.57 170 PRO A C 1
ATOM 1324 O O . PRO A 1 170 ? 20.872 -25.997 7.346 1.00 36.98 170 PRO A O 1
ATOM 1328 N N . LEU A 1 171 ? 21.033 -27.279 5.511 1.00 25.95 171 LEU A N 1
ATOM 1329 C CA . LEU A 1 171 ? 19.623 -27.649 5.662 1.00 27.74 171 LEU A CA 1
ATOM 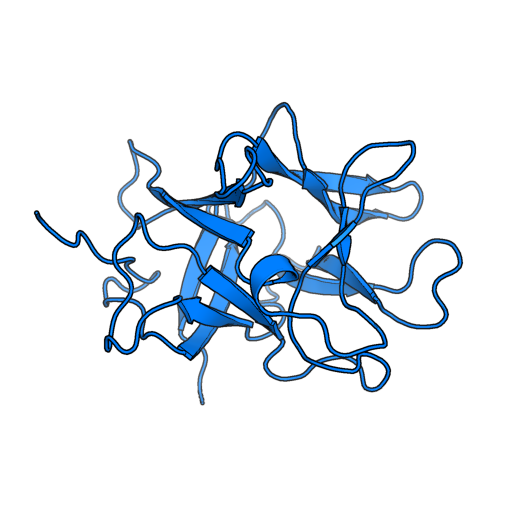1330 C C . LEU A 1 171 ? 19.474 -28.721 6.760 1.00 25.76 171 LEU A C 1
ATOM 1331 O O . LEU A 1 171 ? 20.431 -29.390 7.154 1.00 24.87 171 LEU A O 1
ATOM 1336 N N . GLU A 1 172 ? 18.244 -28.863 7.225 1.00 22.23 172 GLU A N 1
ATOM 1337 C CA . GLU A 1 172 ? 17.886 -29.788 8.296 1.00 27.65 172 GLU A CA 1
ATOM 1338 C C . GLU A 1 172 ? 16.651 -30.568 7.913 1.00 32.45 172 GLU A C 1
ATOM 1339 O O . GLU A 1 172 ? 15.673 -30.030 7.366 1.00 40.68 172 GLU A O 1
ATOM 1345 N N . LEU A 1 173 ? 16.743 -31.891 7.989 1.00 23.88 173 LEU A N 1
ATOM 1346 C CA . LEU A 1 173 ? 15.685 -32.743 7.484 1.00 19.85 173 LEU A CA 1
ATOM 1347 C C . LEU A 1 173 ? 15.119 -33.685 8.545 1.00 19.93 173 LEU A C 1
ATOM 1348 O O . LEU A 1 173 ? 15.799 -34.083 9.482 1.00 20.89 173 LEU A O 1
ATOM 1353 N N . VAL A 1 174 ? 13.899 -34.106 8.271 1.00 17.04 174 VAL A N 1
ATOM 1354 C CA . VAL A 1 174 ? 13.231 -35.163 9.014 1.00 19.85 174 VAL A CA 1
ATOM 1355 C C . VAL A 1 174 ? 12.893 -36.198 7.939 1.00 21.52 174 VAL A C 1
ATOM 1356 O O . VAL A 1 174 ? 12.728 -35.728 6.796 1.00 19.54 174 VAL A O 1
ATOM 1360 N N . LEU A 1 175 ? 13.006 -37.480 8.230 1.00 17.15 175 LEU A N 1
ATOM 1361 C CA . LEU A 1 175 ? 12.832 -38.496 7.177 1.00 18.07 175 LEU A CA 1
ATOM 1362 C C . LEU A 1 175 ? 11.522 -39.228 7.353 1.00 23.02 175 LEU A C 1
ATOM 1363 O O . LEU A 1 175 ? 11.344 -39.882 8.390 1.00 22.09 175 LEU A O 1
ATOM 1368 N N . LEU A 1 176 ? 10.577 -38.979 6.467 1.00 19.83 176 LEU A N 1
ATOM 1369 C CA . LEU A 1 176 ? 9.239 -39.550 6.600 1.00 20.95 176 LEU A CA 1
ATOM 1370 C C . LEU A 1 176 ? 9.047 -40.730 5.673 1.00 24.56 176 LEU A C 1
ATOM 1371 O O . LEU A 1 176 ? 9.225 -40.604 4.465 1.00 20.38 176 LEU A O 1
ATOM 1376 N N . LYS A 1 177 ? 8.789 -41.902 6.254 1.00 17.72 177 LYS A N 1
ATOM 1377 C CA . LYS A 1 177 ? 8.610 -43.104 5.479 1.00 23.03 177 LYS A CA 1
ATOM 1378 C C . LYS A 1 177 ? 7.520 -42.913 4.430 1.00 28.80 177 LYS A C 1
ATOM 1379 O O . LYS A 1 177 ? 6.449 -42.367 4.697 1.00 26.36 177 LYS A O 1
ATOM 1385 N N . ALA A 1 178 ? 7.809 -43.368 3.211 1.00 25.90 178 ALA A N 1
ATOM 1386 C CA . ALA A 1 178 ? 6.843 -43.269 2.117 1.00 34.97 178 ALA A CA 1
ATOM 1387 C C . ALA A 1 178 ? 6.098 -44.593 1.949 1.00 40.31 178 ALA A C 1
ATOM 1388 O O . ALA A 1 178 ? 6.660 -45.650 2.205 1.00 40.92 178 ALA A O 1
ATOM 1390 N N . LYS A 1 179 ? 4.873 -44.530 1.480 1.00 53.21 179 LYS A N 1
ATOM 1391 C CA . LYS A 1 179 ? 4.059 -45.709 1.166 1.00 65.83 179 LYS A CA 1
ATOM 1392 C C . LYS A 1 179 ? 4.699 -46.431 -0.021 1.00 73.25 179 LYS A C 1
ATOM 1393 O O . LYS A 1 179 ? 5.066 -45.794 -1.012 1.00 76.30 179 LYS A O 1
ATOM 1399 N N . SER A 1 180 ? 4.919 -47.732 0.122 1.00 79.49 180 SER A N 1
ATOM 1400 C CA . SER A 1 180 ? 5.602 -48.516 -0.905 1.00 84.69 180 SER A CA 1
ATOM 1401 C C . SER A 1 180 ? 4.645 -49.281 -1.815 1.00 85.91 180 SER A C 1
ATOM 1402 O O . SER A 1 180 ? 5.148 -50.063 -2.657 1.00 86.44 180 SER A O 1
#

Foldseek 3Di:
DDLQFPAFQVGHFDFAQAWWWWAFPDLQQAETKEFDADDPRPGTWFIFGHRHSVYSYFTKTWHFPDPDGGGRQATQIWIFGPDDDPQAPGRTWFWDQDPVGIFITGHNDDDDPVRGSFKGWDFDPPDDGTKTWIFGWDAPDPRTHGDWTWQFDQDPVRTGTTGTDDDHTTMTGIGGDDD

Secondary structure (DSSP, 8-state):
----B-B-TTSSBPBTT-EEEEEESSGGG---EEEE--TT-SS--EEEE-S-TT-----EEEEESS--SB-BTTS-EEEEESS--TTSSSSB-EEE--TT--EEE--SS---GGGTS-EEEEEPSS-SS--EEEEEEEE-SSSEEEEEEEEEEE-TT--EEEEEESS-B-EEEEEEPP-

Nearest PDB structures (foldseek):
  1eyl-assembly1_A  TM=1.006E+00  e=3.105E-34  Psophocarpus tetragonolobus
  1fmz-assembly1_A  TM=1.001E+00  e=3.175E-33  Psophocarpus tetragonolobus
  1fn0-assembly1_A  TM=1.002E+00  e=2.780E-32  Psophocarpus tetragonolobus
  4h9w-assembly1_A  TM=1.001E+00  e=1.611E-31  Psophocarpus tetragonolobus
  4tlp-assembly1_A  TM=9.760E-01  e=3.876E-31  Psophocarpus tetragonolobus

Radius of gyration: 15.14 Å; Cα contacts (8 Å, |Δi|>4): 454; chains: 1; bounding box: 41×39×42 Å

Solvent-accessible surface area: 9868 Å² total; per-residue (Å²): 164,160,86,40,28,2,16,6,24,122,53,90,74,0,88,36,31,12,18,1,15,0,31,12,57,80,226,76,104,2,1,0,0,56,39,18,129,9,76,157,32,92,14,46,15,2,0,8,16,2,84,80,101,130,32,82,17,57,28,0,82,0,25,14,82,107,185,48,141,74,0,23,85,50,4,27,0,5,0,0,1,27,106,45,27,122,41,10,40,17,32,53,0,9,24,71,118,46,136,157,23,25,14,0,35,7,20,106,118,149,48,66,128,124,42,20,33,9,0,47,3,61,102,25,85,191,42,160,72,70,1,3,50,0,12,32,1,72,98,91,154,161,106,40,107,30,77,48,65,0,0,58,106,154,13,230,124,27,40,62,52,1,27,25,28,167,126,127,34,10,55,0,13,0,42,60,4,152,142

CATH classification: 2.80.10.50

InterPro domains:
  IPR002160 Proteinase inhibitor I3, Kunitz legume [PF00197] (29-195)
  IPR002160 Proteinase inhibitor I3, Kunitz legume [PR00291] (27-56)
  IPR002160 Proteinase inhibitor I3, Kunitz legume [PR00291] (65-85)
  IPR002160 Proteinase inhibitor I3, Kunitz legume [PR00291] (140-159)
  IPR002160 Proteinase inhibitor I3, Kunitz legume [PR00291] (167-196)
  IPR002160 Proteinase inhibitor I3, Kunitz legume [PS00283] (28-44)
  IPR002160 Proteinase inhibitor I3, Kunitz legume [PTHR33107] (5-196)
  IPR002160 Proteinase inhibitor I3, Kunitz legume [SM00452] (27-200)
  IPR011065 Kunitz inhibitor STI-like superfamily [SSF50386] (25-200)

B-factor: mean 34.56, std 15.79, range [12.69, 102.71]

Organism: Psophocarpus tetragonolobus (NCBI:txid3891)